Protein AF-A0A944BIM3-F1 (afdb_monomer)

Secondary structure (DSSP, 8-state):
--------EEEE-SSHHHHHHHHHHS-HHIIIIIEEEEE-TTS-HHHHHTSSSEEE-------THHHHHHHHHHHHHHHHHHHH-GGGGTSEEEE-TTSHHHHHHHTTS-EEEPPSSTTHHHHHHH-HHHHHHHHHHHHSHHHHHHHHHH-GGGTS-TT-STTEEEEEESS----GGGTTSEEEE--HHHHHHTS-HHHHHHHHHHTT--HHHHHHHTT-SEEEE---HHHHTSS-HHHHHHHHHHHHHHTTTS-EEEE--TT-----HHHHHHH-PEEPPTTS-HHHHHHTT---SEEEESS-GGGGGGTTTSEEEE--STT-HHHHHHH-----EEE------SSS---

Nearest PDB structures (foldseek):
  4nes-assembly1_A-2  TM=4.665E-01  e=2.922E-04  Methanocaldococcus jannaschii DSM 2661
  7vel-assembly2_B  TM=4.314E-01  e=7.550E-04  Phytolacca americana
  1v4v-assembly1_B  TM=4.616E-01  e=7.456E-03  Thermus thermophilus
  6vlc-assembly1_A  TM=4.916E-01  e=1.457E-02  Neisseria meningitidis Z2491
  5xvm-assembly1_A  TM=4.383E-01  e=1.822E-02  Saccharomyces cerevisiae S288C

pLDDT: mean 85.79, std 13.38, range [27.19, 98.31]

Sequence (351 aa):
MSTRKKYTHVCIPANVYGLMDYLLYIDEETIKNHTHYFIGSEIPKEIAESLPNVTLFNTQKAGGIKLFIKQLKKIFLSIFSHIIYPELRTAKIYAQDHQPLAQILIQKRNYTLLPDSAYYKIILREGGLARKIISEKQHSLKGKIEKFLYGELSINYWGLNNQCTEVLFIHDEKIKEYEGKKITVNTFNKLWQNSTPTKQRFIRQCFAIEDKDISDYSGADIVVLTQPFSNDGAITVAEQIDLYKNILEQYKEENIILKPHPRDKTDYSTLQRQYKCKIVKSHIPTELLALIGVNIKTAVTFFSSSVYIFNQYSKIIWLGTEDFPALKAEFGAMEAKIINPEKENYNNDFE

Mean predicted aligned error: 7.21 Å

Foldseek 3Di:
DPPDQAAQEEEAEPALQLVLLVLLPDAPCNQQRRYAYEYEPRADPQLQVLGNHYDYDYPDDDDDPVVVVVVVVLLVLLVCVCVVPVCLVRHAYEYQLLDSVNLSSNQAAAHEYRAPDQPNVCCVPVVVVVVVVLVVLCPDPNNVVSCVRRNPSSRDGPLLDPSYQEYEHQDDDDDPSQPNHHYHYHHLQVSLVPHDPVSLVSSCSSLVHDPVNLVLLAQAQEEEEADQCVLVVLDPLVVSLVVVLVVLVVQLVGAYEYAYALSRPRDNVVVCVVSVHHYDDNSDQLLSSVNSDRQYAEYEYCDDPSSCSCQQRYKYWHCHCQVPVSSCVVPNGDHTDIRHRPPDDPDDDDD

Radius of gyration: 21.28 Å; Cα contacts (8 Å, |Δi|>4): 591; chains: 1; bounding box: 53×46×59 Å

Structure (mmCIF, N/CA/C/O backbone):
data_AF-A0A944BIM3-F1
#
_entry.id   AF-A0A944BIM3-F1
#
loop_
_atom_site.group_PDB
_atom_site.id
_atom_site.type_symbol
_atom_site.label_atom_id
_atom_site.label_alt_id
_atom_site.label_comp_id
_atom_site.label_asym_id
_atom_site.label_entity_id
_atom_site.label_seq_id
_atom_site.pdbx_PDB_ins_code
_atom_site.Cartn_x
_atom_site.Cartn_y
_atom_site.Cartn_z
_atom_site.occupancy
_atom_site.B_iso_or_equiv
_atom_site.auth_seq_id
_atom_site.auth_comp_id
_atom_site.auth_asym_id
_atom_site.auth_atom_id
_atom_site.pdbx_PDB_model_num
ATOM 1 N N . MET A 1 1 ? -24.233 25.497 19.460 1.00 38.47 1 MET A N 1
ATOM 2 C CA . MET A 1 1 ? -23.632 24.196 19.831 1.00 38.47 1 MET A CA 1
ATOM 3 C C . MET A 1 1 ? -23.051 23.576 18.573 1.00 38.47 1 MET A C 1
ATOM 5 O O . MET A 1 1 ? -23.816 23.222 17.690 1.00 38.47 1 MET A O 1
ATOM 9 N N . SER A 1 2 ? -21.723 23.524 18.445 1.00 38.56 2 SER A N 1
ATOM 10 C CA . SER A 1 2 ? -21.076 22.825 17.328 1.00 38.56 2 SER A CA 1
ATOM 11 C C . SER A 1 2 ? -21.394 21.335 17.457 1.00 38.56 2 SER A C 1
ATOM 13 O O . SER A 1 2 ? -21.012 20.707 18.446 1.00 38.56 2 SER A O 1
ATOM 15 N N . THR A 1 3 ? -22.174 20.787 16.526 1.00 45.41 3 THR A N 1
ATOM 16 C CA . THR A 1 3 ? -22.447 19.351 16.446 1.00 45.41 3 THR A CA 1
ATOM 17 C C . THR A 1 3 ? -21.117 18.643 16.245 1.00 45.41 3 THR A C 1
ATOM 19 O O . THR A 1 3 ? -20.528 18.704 15.167 1.00 45.41 3 THR A O 1
ATOM 22 N N . ARG A 1 4 ? -20.603 18.019 17.308 1.00 58.16 4 ARG A N 1
ATOM 23 C CA . ARG A 1 4 ? -19.355 17.256 17.267 1.00 58.16 4 ARG A CA 1
ATOM 24 C C . ARG A 1 4 ? -19.472 16.237 16.130 1.00 58.16 4 ARG A C 1
ATOM 26 O O . ARG A 1 4 ? -20.422 15.455 16.117 1.00 58.16 4 ARG A O 1
ATOM 33 N N . LYS A 1 5 ? -18.552 16.295 15.161 1.00 65.94 5 LYS A N 1
ATOM 34 C CA . LYS A 1 5 ? -18.539 15.419 13.980 1.00 65.94 5 LYS A CA 1
ATOM 35 C C . LYS A 1 5 ? -18.638 13.965 14.459 1.00 65.94 5 LYS A C 1
ATOM 37 O O . LYS A 1 5 ? -17.789 13.511 15.225 1.00 65.94 5 LYS A O 1
ATOM 42 N N . LYS A 1 6 ? -19.721 13.267 14.102 1.00 87.50 6 LYS A N 1
ATOM 43 C CA . LYS A 1 6 ? -19.961 11.892 14.556 1.00 87.50 6 LYS A CA 1
ATOM 44 C C . LYS A 1 6 ? -19.237 10.940 13.612 1.00 87.50 6 LYS A C 1
ATOM 46 O O . LYS A 1 6 ? -19.718 10.670 12.512 1.00 87.50 6 LYS A O 1
ATOM 51 N N . TYR A 1 7 ? -18.082 10.451 14.049 1.00 96.12 7 TYR A N 1
ATOM 52 C CA . TYR A 1 7 ? -17.362 9.393 13.351 1.00 96.12 7 TYR A CA 1
ATOM 53 C C . TYR A 1 7 ? -18.041 8.050 13.622 1.00 96.12 7 TYR A C 1
ATOM 55 O O . TYR A 1 7 ? -18.169 7.626 14.772 1.00 96.12 7 TYR A O 1
ATOM 63 N N . THR A 1 8 ? -18.505 7.397 12.561 1.00 97.38 8 THR A N 1
ATOM 64 C CA . THR A 1 8 ? -19.034 6.026 12.615 1.00 97.38 8 THR A CA 1
ATOM 65 C C . THR A 1 8 ? -17.944 5.007 12.298 1.00 97.38 8 THR A C 1
ATOM 67 O O . THR A 1 8 ? -18.080 3.841 12.667 1.00 97.38 8 THR A O 1
ATOM 70 N N . HIS A 1 9 ? -16.858 5.453 11.659 1.00 98.31 9 HIS A N 1
ATOM 71 C CA . HIS A 1 9 ? -15.749 4.626 11.212 1.00 98.31 9 HIS A CA 1
ATOM 72 C C . HIS A 1 9 ? -14.399 5.184 11.672 1.00 98.31 9 HIS A C 1
ATOM 74 O O . HIS A 1 9 ? -14.183 6.396 11.755 1.00 98.31 9 HIS A O 1
ATOM 80 N N . VAL A 1 10 ? -13.471 4.271 11.940 1.00 98.12 10 VAL A N 1
ATOM 81 C CA . VAL A 1 10 ? -12.059 4.553 12.194 1.00 98.12 10 VAL A CA 1
ATOM 82 C C . VAL A 1 10 ? -11.232 3.717 11.228 1.00 98.12 10 VAL A C 1
ATOM 84 O O . VAL A 1 10 ? -11.437 2.508 11.140 1.00 98.12 10 VAL A O 1
ATOM 87 N N . CYS A 1 11 ? -10.289 4.349 10.535 1.00 98.06 11 CYS A N 1
ATOM 88 C CA . CYS A 1 11 ? -9.377 3.685 9.609 1.00 98.06 11 CYS A CA 1
ATOM 89 C C . CYS A 1 11 ? -7.932 3.832 10.105 1.00 98.06 11 CYS A C 1
ATOM 91 O O . CYS A 1 11 ? -7.468 4.948 10.345 1.00 98.06 11 CYS A O 1
ATOM 93 N N . ILE A 1 12 ? -7.232 2.707 10.274 1.00 96.88 12 ILE A N 1
ATOM 94 C CA . ILE A 1 12 ? -5.842 2.634 10.750 1.00 96.88 12 ILE A CA 1
ATOM 95 C C . ILE A 1 12 ? -5.008 1.801 9.758 1.00 96.88 12 ILE A C 1
ATOM 97 O O . ILE A 1 12 ? -4.663 0.647 10.040 1.00 96.88 12 ILE A O 1
ATOM 101 N N . PRO A 1 13 ? -4.725 2.338 8.561 1.00 95.12 13 PRO A N 1
ATOM 102 C CA . PRO A 1 13 ? -3.913 1.655 7.568 1.00 95.12 13 PRO A CA 1
ATOM 103 C C . PRO A 1 13 ? -2.423 1.728 7.941 1.00 95.12 13 PRO A C 1
ATOM 105 O O . PRO A 1 13 ? -1.922 2.724 8.466 1.00 95.12 13 PRO A O 1
ATOM 108 N N . ALA A 1 14 ? -1.713 0.646 7.658 1.00 90.88 14 ALA A N 1
ATOM 109 C CA . ALA A 1 14 ? -0.267 0.498 7.734 1.00 90.88 14 ALA A CA 1
ATOM 110 C C . ALA A 1 14 ? 0.436 0.907 6.438 1.00 90.88 14 ALA A C 1
ATOM 112 O O . ALA A 1 14 ? 1.593 1.301 6.489 1.00 90.88 14 ALA A O 1
ATOM 113 N N . ASN A 1 15 ? -0.223 0.796 5.287 1.00 89.62 15 ASN A N 1
ATOM 114 C CA . ASN A 1 15 ? 0.359 1.110 3.987 1.00 89.62 15 ASN A CA 1
ATOM 115 C C . ASN A 1 15 ? -0.699 1.664 3.014 1.00 89.62 15 ASN A C 1
ATOM 117 O O . ASN A 1 15 ? -1.897 1.701 3.307 1.00 89.62 15 ASN A O 1
ATOM 121 N N . VAL A 1 16 ? -0.243 2.121 1.844 1.00 91.25 16 VAL A N 1
ATOM 122 C CA . VAL A 1 16 ? -1.111 2.694 0.799 1.00 91.25 16 VAL A CA 1
ATOM 123 C C . VAL A 1 16 ? -2.113 1.683 0.232 1.00 91.25 16 VAL A C 1
ATOM 125 O O . VAL A 1 16 ? -3.209 2.080 -0.154 1.00 91.25 16 VAL A O 1
ATOM 128 N N . TYR A 1 17 ? -1.777 0.389 0.248 1.00 89.56 17 TYR A N 1
ATOM 129 C CA . TYR A 1 17 ? -2.670 -0.694 -0.166 1.00 89.56 17 TYR A CA 1
ATOM 130 C C . TYR A 1 17 ? -3.873 -0.808 0.785 1.00 89.56 17 TYR A C 1
ATOM 132 O O . TYR A 1 17 ? -5.013 -0.694 0.353 1.00 89.56 17 TYR A O 1
ATOM 140 N N . GLY A 1 18 ? -3.643 -0.905 2.098 1.00 92.00 18 GLY A N 1
ATOM 141 C CA . GLY A 1 18 ? -4.724 -1.001 3.083 1.00 92.00 18 GLY A CA 1
ATOM 142 C C . GLY A 1 18 ? -5.613 0.242 3.114 1.00 92.00 18 GLY A C 1
ATOM 143 O O . GLY A 1 18 ? -6.822 0.136 3.319 1.00 92.00 18 GLY A O 1
ATOM 144 N N . LEU A 1 19 ? -5.034 1.425 2.869 1.00 95.25 19 LEU A N 1
ATOM 145 C CA . LEU A 1 19 ? -5.816 2.649 2.688 1.00 95.25 19 LEU A CA 1
ATOM 146 C C . LEU A 1 19 ? -6.707 2.557 1.440 1.00 95.25 19 LEU A C 1
ATOM 148 O O . LEU A 1 19 ? -7.892 2.868 1.526 1.00 95.25 19 LEU A O 1
ATOM 152 N N . MET A 1 20 ? -6.161 2.120 0.303 1.00 94.31 20 MET A N 1
ATOM 153 C CA . MET A 1 20 ? -6.923 1.948 -0.936 1.00 94.31 20 MET A CA 1
ATOM 154 C C . MET A 1 20 ? -8.073 0.951 -0.742 1.00 94.31 20 MET A C 1
ATOM 156 O O . MET A 1 20 ? -9.206 1.273 -1.096 1.00 94.31 20 MET A O 1
ATOM 160 N N . ASP A 1 21 ? -7.812 -0.202 -0.122 1.00 92.75 21 ASP A N 1
ATOM 161 C CA . ASP A 1 21 ? -8.824 -1.222 0.175 1.00 92.75 21 ASP A CA 1
ATOM 162 C C . ASP A 1 21 ? -9.984 -0.629 0.973 1.00 92.75 21 ASP A C 1
ATOM 164 O O . ASP A 1 21 ? -11.148 -0.764 0.591 1.00 92.75 21 ASP A O 1
ATOM 168 N N . TYR A 1 22 ? -9.680 0.094 2.053 1.00 96.19 22 TYR A N 1
ATOM 169 C CA . TYR A 1 22 ? -10.701 0.761 2.854 1.00 96.19 22 TYR A CA 1
ATOM 170 C C . TYR A 1 22 ? -11.544 1.736 2.020 1.00 96.19 22 TYR A C 1
ATOM 172 O O . TYR A 1 22 ? -12.775 1.712 2.086 1.00 96.19 22 TYR A O 1
ATOM 180 N N . LEU A 1 23 ? -10.891 2.577 1.215 1.00 96.50 23 LEU A N 1
ATOM 181 C CA . LEU A 1 23 ? -11.577 3.565 0.386 1.00 96.50 23 LEU A CA 1
ATOM 182 C C . LEU A 1 23 ? -12.462 2.915 -0.687 1.00 96.50 23 LEU A C 1
ATOM 184 O O . LEU A 1 23 ? -13.507 3.463 -1.031 1.00 96.50 23 LEU A O 1
ATOM 188 N N . LEU A 1 24 ? -12.079 1.746 -1.201 1.00 95.31 24 LEU A N 1
ATOM 189 C CA . LEU A 1 24 ? -12.879 0.974 -2.149 1.00 95.31 24 LEU A CA 1
ATOM 190 C C . LEU A 1 24 ? -14.089 0.319 -1.477 1.00 95.31 24 LEU A C 1
ATOM 192 O O . LEU A 1 24 ? -15.197 0.405 -2.009 1.00 95.31 24 LEU A O 1
ATOM 196 N N . TYR A 1 25 ? -13.907 -0.284 -0.303 1.00 95.25 25 TYR A N 1
ATOM 197 C CA . TYR A 1 25 ? -14.961 -1.016 0.402 1.00 95.25 25 TYR A CA 1
ATOM 198 C C . TYR A 1 25 ? -16.061 -0.135 0.988 1.00 95.25 25 TYR A C 1
ATOM 200 O O . TYR A 1 25 ? -17.218 -0.551 1.040 1.00 95.25 25 TYR A O 1
ATOM 208 N N . ILE A 1 26 ? -15.709 1.057 1.459 1.00 96.56 26 ILE A N 1
ATOM 209 C CA . ILE A 1 26 ? -16.620 1.913 2.219 1.00 96.56 26 ILE A CA 1
ATOM 210 C C . ILE A 1 26 ? -17.287 2.942 1.305 1.00 96.56 26 ILE A C 1
ATOM 212 O O . ILE A 1 26 ? -16.705 3.397 0.320 1.00 96.56 26 ILE A O 1
ATOM 216 N N . ASP A 1 27 ? -18.543 3.281 1.585 1.00 96.62 27 ASP A N 1
ATOM 217 C CA . ASP A 1 27 ? -19.308 4.233 0.784 1.00 96.62 27 ASP A CA 1
ATOM 218 C C . ASP A 1 27 ? -18.703 5.650 0.818 1.00 96.62 27 ASP A C 1
ATOM 220 O O . ASP A 1 27 ? -17.966 6.029 1.733 1.00 96.62 27 ASP A O 1
ATOM 224 N N . GLU A 1 28 ? -19.011 6.436 -0.217 1.00 96.88 28 GLU A N 1
ATOM 225 C CA . GLU A 1 28 ? -18.430 7.764 -0.429 1.00 96.88 28 GLU A CA 1
ATOM 226 C C . GLU A 1 28 ? -18.730 8.744 0.717 1.00 96.88 28 GLU A C 1
ATOM 228 O O . GLU A 1 28 ? -17.860 9.525 1.114 1.00 96.88 28 GLU A O 1
ATOM 233 N N . GLU A 1 29 ? -19.947 8.708 1.261 1.00 96.44 29 GLU A N 1
ATOM 234 C CA . GLU A 1 29 ? -20.365 9.593 2.346 1.00 96.44 29 GLU A CA 1
ATOM 235 C C . GLU A 1 29 ? -19.555 9.299 3.612 1.00 96.44 29 GLU A C 1
ATOM 237 O O . GLU A 1 29 ? -18.998 10.210 4.238 1.00 96.44 29 GLU A O 1
ATOM 242 N N . THR A 1 30 ? -19.402 8.020 3.949 1.00 97.56 30 THR A N 1
ATOM 243 C CA . THR A 1 30 ? -18.656 7.579 5.123 1.00 97.56 30 THR A CA 1
ATOM 244 C C . THR A 1 30 ? -17.169 7.913 5.024 1.00 97.56 30 THR A C 1
ATOM 246 O O . THR A 1 30 ? -16.609 8.460 5.984 1.00 97.56 30 THR A O 1
ATOM 249 N N . ILE A 1 31 ? -16.506 7.638 3.894 1.00 97.62 31 ILE A N 1
ATOM 250 C CA . ILE A 1 31 ? -15.065 7.926 3.745 1.00 97.62 31 ILE A CA 1
ATOM 251 C C . ILE A 1 31 ? -14.765 9.431 3.779 1.00 97.62 31 ILE A C 1
ATOM 253 O O . ILE A 1 31 ? -13.709 9.829 4.276 1.00 97.62 31 ILE A O 1
ATOM 257 N N . LYS A 1 32 ? -15.695 10.280 3.323 1.00 96.38 32 LYS A N 1
ATOM 258 C CA . LYS A 1 32 ? -15.519 11.740 3.328 1.00 96.38 32 LYS A CA 1
ATOM 259 C C . LYS A 1 32 ? -15.870 12.382 4.671 1.00 96.38 32 LYS A C 1
ATOM 261 O O . LYS A 1 32 ? -15.154 13.266 5.146 1.00 96.38 32 LYS A O 1
ATOM 266 N N . ASN A 1 33 ? -16.951 11.936 5.309 1.00 96.06 33 ASN A N 1
ATOM 267 C CA . ASN A 1 33 ? -17.570 12.690 6.404 1.00 96.06 33 ASN A CA 1
ATOM 268 C C . ASN A 1 33 ? -17.572 11.969 7.755 1.00 96.06 33 ASN A C 1
ATOM 270 O O . ASN A 1 33 ? -17.535 12.642 8.788 1.00 96.06 33 ASN A O 1
ATOM 274 N N . HIS A 1 34 ? -17.572 10.633 7.765 1.00 97.38 34 HIS A N 1
ATOM 275 C CA . HIS A 1 34 ? -17.793 9.834 8.980 1.00 97.38 34 HIS A CA 1
ATOM 276 C C . HIS A 1 34 ? -16.634 8.911 9.360 1.00 97.38 34 HIS A C 1
ATOM 278 O O . HIS A 1 34 ? -16.756 8.138 10.313 1.00 97.38 34 HIS A O 1
ATOM 284 N N . THR A 1 35 ? -15.501 9.031 8.670 1.00 98.31 35 THR A N 1
ATOM 285 C CA . THR A 1 35 ? -14.266 8.311 8.986 1.00 98.31 35 THR A CA 1
ATOM 286 C C . THR A 1 35 ? -13.258 9.233 9.654 1.00 98.31 35 THR A C 1
ATOM 288 O O . THR A 1 35 ? -12.992 10.315 9.131 1.00 98.31 35 THR A O 1
ATOM 291 N N . HIS A 1 36 ? -12.664 8.780 10.760 1.00 97.81 36 HIS A N 1
ATOM 292 C CA . HIS A 1 36 ? -11.419 9.335 11.293 1.00 97.81 36 HIS A CA 1
ATOM 293 C C . HIS A 1 36 ? -10.239 8.439 10.885 1.00 97.81 36 HIS A C 1
ATOM 295 O O . HIS A 1 36 ? -10.213 7.245 11.195 1.00 97.81 36 HIS A O 1
ATOM 301 N N . TYR A 1 37 ? -9.269 9.017 10.182 1.00 97.75 37 TYR A N 1
ATOM 302 C CA . TYR A 1 37 ? -8.063 8.348 9.705 1.00 97.75 37 TYR A CA 1
ATOM 303 C C . TYR A 1 37 ? -6.903 8.545 10.684 1.00 97.75 37 TYR A C 1
ATOM 305 O O . TYR A 1 37 ? -6.508 9.675 10.965 1.00 97.75 37 TYR A O 1
ATOM 313 N N . PHE A 1 38 ? -6.323 7.452 11.174 1.00 96.25 38 PHE A N 1
ATOM 314 C CA . PHE A 1 38 ? -5.126 7.466 12.016 1.00 96.25 38 PHE A CA 1
ATOM 315 C C . PHE A 1 38 ? -3.948 6.961 11.188 1.00 96.25 38 PHE A C 1
ATOM 317 O O . PHE A 1 38 ? -3.832 5.762 10.938 1.00 96.25 38 PHE A O 1
ATOM 324 N N . ILE A 1 39 ? -3.085 7.876 10.747 1.00 94.56 39 ILE A N 1
ATOM 325 C CA . ILE A 1 39 ? -2.053 7.585 9.748 1.00 94.56 39 ILE A CA 1
ATOM 326 C C . ILE A 1 39 ? -0.660 7.616 10.383 1.00 94.56 39 ILE A C 1
ATOM 328 O O . ILE A 1 39 ? -0.283 8.595 11.028 1.00 94.56 39 ILE A O 1
ATOM 332 N N . GLY A 1 40 ? 0.096 6.526 10.221 1.00 90.19 40 GLY A N 1
ATOM 333 C CA . GLY A 1 40 ? 1.493 6.409 10.654 1.00 90.19 40 GLY A CA 1
ATOM 334 C C . GLY A 1 40 ? 2.501 6.919 9.616 1.00 90.19 40 GLY A C 1
ATOM 335 O O . GLY A 1 40 ? 2.125 7.412 8.559 1.00 90.19 40 GLY A O 1
ATOM 336 N N . SER A 1 41 ? 3.801 6.759 9.894 1.00 85.00 41 SER A N 1
ATOM 337 C CA . SER A 1 41 ? 4.884 7.237 9.008 1.00 85.00 41 SER A CA 1
ATOM 338 C C . SER A 1 41 ? 5.034 6.489 7.682 1.00 85.00 41 SER A C 1
ATOM 340 O O . SER A 1 41 ? 5.773 6.953 6.820 1.00 85.00 41 SER A O 1
ATOM 342 N N . GLU A 1 42 ? 4.398 5.329 7.543 1.00 84.44 42 GLU A N 1
ATOM 343 C CA . GLU A 1 42 ? 4.528 4.460 6.367 1.00 84.44 42 GLU A CA 1
ATOM 344 C C . GLU A 1 42 ? 3.697 4.945 5.170 1.00 84.44 42 GLU A C 1
ATOM 346 O O . GLU A 1 42 ? 3.976 4.582 4.029 1.00 84.44 42 GLU A O 1
ATOM 351 N N . ILE A 1 43 ? 2.687 5.784 5.413 1.00 89.25 43 ILE A N 1
ATOM 352 C CA . ILE A 1 43 ? 1.920 6.435 4.351 1.00 89.25 43 ILE A CA 1
ATOM 353 C C . ILE A 1 43 ? 2.520 7.826 4.122 1.00 89.25 43 ILE A C 1
ATOM 355 O O . ILE A 1 43 ? 2.679 8.583 5.086 1.00 89.25 43 ILE A O 1
ATOM 359 N N . PRO A 1 44 ? 2.850 8.186 2.867 1.00 88.88 44 PRO A N 1
ATOM 360 C CA . PRO A 1 44 ? 3.375 9.502 2.537 1.00 88.88 44 PRO A CA 1
ATOM 361 C C . PRO A 1 44 ? 2.502 10.629 3.080 1.00 88.88 44 PRO A C 1
ATOM 363 O O . PRO A 1 44 ? 1.274 10.583 3.005 1.00 88.88 44 PRO A O 1
ATOM 366 N N . LYS A 1 45 ? 3.157 11.670 3.598 1.00 88.25 45 LYS A N 1
ATOM 367 C CA . LYS A 1 45 ? 2.485 12.820 4.209 1.00 88.25 45 LYS A CA 1
ATOM 368 C C . LYS A 1 45 ? 1.488 13.482 3.247 1.00 88.25 45 LYS A C 1
ATOM 370 O O . LYS A 1 45 ? 0.388 13.808 3.667 1.00 88.25 45 LYS A O 1
ATOM 375 N N . GLU A 1 46 ? 1.848 13.591 1.970 1.00 88.81 46 GLU A N 1
ATOM 376 C CA . GLU A 1 46 ? 0.999 14.141 0.903 1.00 88.81 46 GLU A CA 1
ATOM 377 C C . GLU A 1 46 ? -0.324 13.370 0.749 1.00 88.81 46 GLU A C 1
ATOM 379 O O . GLU A 1 46 ? -1.389 13.977 0.667 1.00 88.81 46 GLU A O 1
ATOM 384 N N . ILE A 1 47 ? -0.276 12.032 0.804 1.00 92.38 47 ILE A N 1
ATOM 385 C CA . ILE A 1 47 ? -1.477 11.183 0.800 1.00 92.38 47 ILE A CA 1
ATOM 386 C C . ILE A 1 47 ? -2.273 11.406 2.083 1.00 92.38 47 ILE A C 1
ATOM 388 O O . ILE A 1 47 ? -3.487 11.574 2.047 1.00 92.38 47 ILE A O 1
ATOM 392 N N . ALA A 1 48 ? -1.604 11.426 3.234 1.00 93.00 48 ALA A N 1
ATOM 393 C CA . ALA A 1 48 ? -2.278 11.554 4.517 1.00 93.00 48 ALA A CA 1
ATOM 394 C C . ALA A 1 48 ? -3.019 12.898 4.661 1.00 93.00 48 ALA A C 1
ATOM 396 O O . ALA A 1 48 ? -4.143 12.924 5.154 1.00 93.00 48 ALA A O 1
ATOM 397 N N . GLU A 1 49 ? -2.417 13.998 4.205 1.00 91.62 49 GLU A N 1
ATOM 398 C CA . GLU A 1 49 ? -2.992 15.350 4.257 1.00 91.62 49 GLU A CA 1
ATOM 399 C C . GLU A 1 49 ? -4.140 15.565 3.261 1.00 91.62 49 GLU A C 1
ATOM 401 O O . GLU A 1 49 ? -4.951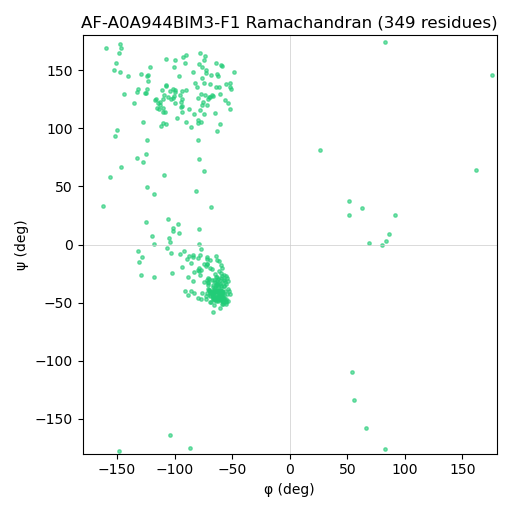 16.467 3.456 1.00 91.62 49 GLU A O 1
ATOM 406 N N . SER A 1 50 ? -4.263 14.715 2.236 1.00 92.50 50 SER A N 1
ATOM 407 C CA . SER A 1 50 ? -5.416 14.723 1.326 1.00 92.50 50 SER A CA 1
ATOM 408 C C . SER A 1 50 ? -6.709 14.189 1.971 1.00 92.50 50 SER A C 1
ATOM 410 O O . SER A 1 50 ? -7.806 14.403 1.449 1.00 92.50 50 SER A O 1
ATOM 412 N N . LEU A 1 51 ? -6.598 13.478 3.102 1.00 95.62 51 LEU A N 1
ATOM 413 C CA . LEU A 1 51 ? -7.731 12.874 3.797 1.00 95.62 51 LEU A CA 1
ATOM 414 C C . LEU A 1 51 ? -8.446 13.913 4.684 1.00 95.62 51 LEU A C 1
ATOM 416 O O . LEU A 1 51 ? -7.799 14.679 5.397 1.00 95.62 51 LEU A O 1
ATOM 420 N N . PRO A 1 52 ? -9.789 13.916 4.731 1.00 93.62 52 PRO A N 1
ATOM 421 C CA . PRO A 1 52 ? -10.556 15.009 5.337 1.00 93.62 52 PRO A CA 1
ATOM 422 C C . PRO A 1 52 ? -10.477 15.087 6.869 1.00 93.62 52 PRO A C 1
ATOM 424 O O . PRO A 1 52 ? -10.582 16.174 7.431 1.00 93.62 52 PRO A O 1
ATOM 427 N N . ASN A 1 53 ? -10.339 13.952 7.565 1.00 94.62 53 ASN A N 1
ATOM 428 C CA . ASN A 1 53 ? -10.316 13.890 9.034 1.00 94.62 53 ASN A CA 1
ATOM 429 C C . ASN A 1 53 ? -9.138 13.028 9.493 1.00 94.62 53 ASN A C 1
ATOM 431 O O . ASN A 1 53 ? -9.318 11.868 9.867 1.00 94.62 53 ASN A O 1
ATOM 435 N N . VAL A 1 54 ? -7.926 13.568 9.396 1.00 95.75 54 VAL A N 1
ATOM 436 C CA . VAL A 1 54 ? -6.690 12.822 9.648 1.00 95.75 54 VAL A CA 1
ATOM 437 C C . VAL A 1 54 ? -6.027 13.221 10.966 1.00 95.75 54 VAL A C 1
ATOM 439 O O . VAL A 1 54 ? -5.876 14.400 11.277 1.00 95.75 54 VAL A O 1
ATOM 442 N N . THR A 1 55 ? -5.567 12.224 11.720 1.00 94.69 55 THR A N 1
ATOM 443 C CA . THR A 1 55 ? -4.580 12.387 12.789 1.00 94.69 55 THR A CA 1
ATOM 444 C C . THR A 1 55 ? -3.286 11.689 12.376 1.00 94.69 55 THR A C 1
ATOM 446 O O . THR A 1 55 ? -3.259 10.474 12.166 1.00 94.69 55 THR A O 1
ATOM 449 N N . LEU A 1 56 ? -2.199 12.459 12.292 1.00 92.31 56 LEU A N 1
ATOM 450 C CA . LEU A 1 56 ? -0.873 11.963 11.921 1.00 92.31 56 LEU A CA 1
ATOM 451 C C . LEU A 1 56 ? -0.076 11.512 13.152 1.00 92.31 56 LEU A C 1
ATOM 453 O O . LEU A 1 56 ? 0.059 12.251 14.129 1.00 92.31 56 LEU A O 1
ATOM 457 N N . PHE A 1 57 ? 0.532 10.330 13.071 1.00 86.88 57 PHE A N 1
ATOM 458 C CA . PHE A 1 57 ? 1.440 9.793 14.080 1.00 86.88 57 PHE A CA 1
ATOM 459 C C . PHE A 1 57 ? 2.841 9.659 13.501 1.00 86.88 57 PHE A C 1
ATOM 461 O O . PHE A 1 57 ? 3.098 8.866 12.598 1.00 86.88 57 PHE A O 1
ATOM 468 N N . ASN A 1 58 ? 3.790 10.393 14.079 1.00 75.38 58 ASN A N 1
ATOM 469 C CA . ASN A 1 58 ? 5.190 10.208 13.733 1.00 75.38 58 ASN A CA 1
ATOM 470 C C . ASN A 1 58 ? 5.741 8.951 14.427 1.00 75.38 58 ASN A C 1
ATOM 472 O O . ASN A 1 58 ? 5.996 8.948 15.635 1.00 75.38 58 ASN A O 1
ATOM 476 N N . THR A 1 59 ? 5.927 7.882 13.654 1.00 62.31 59 THR A N 1
ATOM 477 C CA . THR A 1 59 ? 6.454 6.594 14.124 1.00 62.31 59 THR A CA 1
ATOM 478 C C . THR A 1 59 ? 7.930 6.359 13.800 1.00 62.31 59 THR A C 1
ATOM 480 O O . THR A 1 59 ? 8.405 5.240 14.013 1.00 62.31 59 THR A O 1
ATOM 483 N N . GLN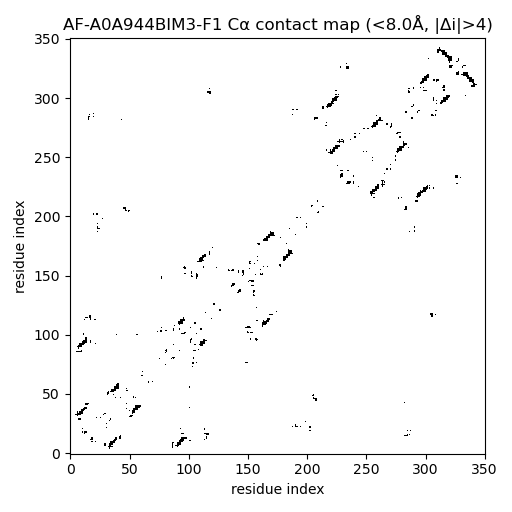 A 1 60 ? 8.688 7.391 13.395 1.00 62.47 60 GLN A N 1
ATOM 484 C CA . GLN A 1 60 ? 10.110 7.270 13.038 1.00 62.47 60 GLN A CA 1
ATOM 485 C C . GLN A 1 60 ? 10.946 6.501 14.084 1.00 62.47 60 GLN A C 1
ATOM 487 O O . GLN A 1 60 ? 10.664 6.500 15.295 1.00 62.47 60 GLN A O 1
ATOM 492 N N . LYS A 1 61 ? 11.983 5.798 13.604 1.00 58.62 61 LYS A N 1
ATOM 493 C CA . LYS A 1 61 ? 12.956 5.104 14.460 1.00 58.62 61 LYS A CA 1
ATOM 494 C C . LYS A 1 61 ? 13.648 6.137 15.356 1.00 58.62 61 LYS A C 1
ATOM 496 O O . LYS A 1 61 ? 14.118 7.168 14.889 1.00 58.62 61 LYS A O 1
ATOM 501 N N . ALA A 1 62 ? 13.672 5.864 16.657 1.00 60.62 62 ALA A N 1
ATOM 502 C CA . ALA A 1 62 ? 14.221 6.754 17.671 1.00 60.62 62 ALA A CA 1
ATOM 503 C C . ALA A 1 62 ? 15.302 6.010 18.461 1.00 60.62 62 ALA A C 1
ATOM 505 O O . ALA A 1 62 ? 15.074 4.873 18.868 1.00 60.62 62 ALA A O 1
ATOM 506 N N . GLY A 1 63 ? 16.456 6.645 18.673 1.00 63.94 63 GLY A N 1
ATOM 507 C CA . GLY A 1 63 ? 17.549 6.131 19.504 1.00 63.94 63 GLY A CA 1
ATOM 508 C C . GLY A 1 63 ? 17.677 6.887 20.830 1.00 63.94 63 GLY A C 1
ATOM 509 O O . GLY A 1 63 ? 17.189 8.014 20.964 1.00 63.94 63 GLY A O 1
ATOM 510 N N . GLY A 1 64 ? 18.332 6.267 21.815 1.00 74.25 64 GLY A N 1
ATOM 511 C CA . GLY A 1 64 ? 18.646 6.887 23.107 1.00 74.25 64 GLY A CA 1
ATOM 512 C C . GLY A 1 64 ? 17.412 7.423 23.844 1.00 74.25 64 GLY A C 1
ATOM 513 O O . GLY A 1 64 ? 16.372 6.769 23.907 1.00 74.25 64 GLY A O 1
ATOM 514 N N . ILE A 1 65 ? 17.498 8.648 24.370 1.00 74.94 65 ILE A N 1
ATOM 515 C CA . ILE A 1 65 ? 16.419 9.275 25.156 1.00 74.94 65 ILE A CA 1
ATOM 516 C C . ILE A 1 65 ? 15.104 9.425 24.371 1.00 74.94 65 ILE A C 1
ATOM 518 O O . ILE A 1 65 ? 14.015 9.338 24.939 1.00 74.94 65 ILE A O 1
ATOM 522 N N . LYS A 1 66 ? 15.181 9.568 23.039 1.00 74.44 66 LYS A N 1
ATOM 523 C CA . LYS A 1 66 ? 13.998 9.654 22.171 1.00 74.44 66 LYS A CA 1
ATOM 524 C C . LYS A 1 66 ? 13.230 8.330 22.127 1.00 74.44 66 LYS A C 1
ATOM 526 O O . LYS A 1 66 ? 12.008 8.353 21.994 1.00 74.44 66 LYS A O 1
ATOM 531 N N . LEU A 1 67 ? 13.913 7.190 22.277 1.00 73.12 67 LEU A N 1
ATOM 532 C CA . LEU A 1 67 ? 13.265 5.881 22.392 1.00 73.12 67 LEU A CA 1
ATOM 533 C C . LEU A 1 67 ? 12.460 5.789 23.692 1.00 73.12 67 LEU A C 1
ATOM 535 O O . LEU A 1 67 ? 11.305 5.378 23.665 1.00 73.12 67 LEU A O 1
ATOM 539 N N . PHE A 1 68 ? 13.032 6.233 24.812 1.00 75.06 68 PHE A N 1
ATOM 540 C CA . PHE A 1 68 ? 12.332 6.264 26.097 1.00 75.06 68 PHE A CA 1
ATOM 541 C C . PHE A 1 68 ? 11.078 7.152 26.042 1.00 75.06 68 PHE A C 1
ATOM 543 O O . PHE A 1 68 ? 9.987 6.710 26.399 1.00 75.06 68 PHE A O 1
ATOM 550 N N . ILE A 1 69 ? 11.195 8.360 25.476 1.00 78.31 69 ILE A N 1
ATOM 551 C CA . ILE A 1 69 ? 10.052 9.262 25.252 1.00 78.31 69 ILE A CA 1
ATOM 552 C C . ILE A 1 69 ? 8.993 8.602 24.355 1.00 78.31 69 ILE A C 1
ATOM 554 O O . ILE A 1 69 ? 7.797 8.717 24.624 1.00 78.31 69 ILE A O 1
ATOM 558 N N . LYS A 1 70 ? 9.405 7.881 23.304 1.00 76.62 70 LYS A N 1
ATOM 559 C CA . LYS A 1 70 ? 8.491 7.131 22.427 1.00 76.62 70 LYS A CA 1
ATOM 560 C C . LYS A 1 70 ? 7.723 6.053 23.200 1.00 76.62 70 LYS A C 1
ATOM 562 O O . LYS A 1 70 ? 6.516 5.924 23.008 1.00 76.62 70 LYS A O 1
ATOM 567 N N . GLN A 1 71 ? 8.384 5.332 24.106 1.00 77.81 71 GLN A N 1
ATOM 568 C CA . GLN A 1 71 ? 7.738 4.322 24.951 1.00 77.81 71 GLN A CA 1
ATOM 569 C C . GLN A 1 71 ? 6.753 4.946 25.947 1.00 77.81 71 GLN A C 1
ATOM 571 O O . GLN A 1 71 ? 5.637 4.448 26.086 1.00 77.81 71 GLN A O 1
ATOM 576 N N . LEU A 1 72 ? 7.107 6.074 26.572 1.00 81.88 72 LEU A N 1
ATOM 577 C CA . LEU A 1 72 ? 6.180 6.816 27.433 1.00 81.88 72 LEU A CA 1
ATOM 578 C C . LEU A 1 72 ? 4.956 7.309 26.657 1.00 81.88 72 LEU A C 1
ATOM 580 O O . LEU A 1 72 ? 3.832 7.132 27.117 1.00 81.88 72 LEU A O 1
ATOM 584 N N . LYS A 1 73 ? 5.149 7.855 25.449 1.00 80.81 73 LYS A N 1
ATOM 585 C CA . LYS A 1 73 ? 4.041 8.252 24.566 1.00 80.81 73 LYS A CA 1
ATOM 586 C C . LYS A 1 73 ? 3.155 7.066 24.193 1.00 80.81 73 LYS A C 1
ATOM 588 O O . LYS A 1 73 ? 1.939 7.213 24.183 1.00 80.81 73 LYS A O 1
ATOM 593 N N . LYS A 1 74 ? 3.738 5.893 23.923 1.00 80.62 74 LYS A N 1
ATOM 594 C CA . LYS A 1 74 ? 2.984 4.661 23.652 1.00 80.62 74 LYS A CA 1
ATOM 595 C C . LYS A 1 74 ? 2.091 4.281 24.835 1.00 80.62 74 LYS A C 1
ATOM 597 O O . LYS A 1 74 ? 0.907 4.016 24.632 1.00 80.62 74 LYS A O 1
ATOM 602 N N . ILE A 1 75 ? 2.635 4.286 26.052 1.00 82.50 75 ILE A N 1
ATOM 603 C CA . ILE A 1 75 ? 1.877 3.981 27.275 1.00 82.50 75 ILE A CA 1
ATOM 604 C C . ILE A 1 75 ? 0.786 5.032 27.496 1.00 82.50 75 ILE A C 1
ATOM 606 O O . ILE A 1 75 ? -0.376 4.673 27.665 1.00 82.50 75 ILE A O 1
ATOM 610 N N . PHE A 1 76 ? 1.134 6.318 27.408 1.00 87.00 76 PHE A N 1
ATOM 611 C CA . PHE A 1 76 ? 0.189 7.427 27.537 1.00 87.00 76 PHE A CA 1
ATOM 612 C C . PHE A 1 76 ? -0.969 7.296 26.543 1.00 87.00 76 PHE A C 1
ATOM 614 O O . PHE A 1 76 ? -2.126 7.312 26.947 1.00 87.00 76 PHE A O 1
ATOM 621 N N . LEU A 1 77 ? -0.689 7.090 25.255 1.00 86.38 77 LEU A N 1
ATOM 622 C CA . LEU A 1 77 ? -1.731 6.899 24.246 1.00 86.38 77 LEU A CA 1
ATOM 623 C C . LEU A 1 77 ? -2.540 5.626 24.492 1.00 86.38 77 LEU A C 1
ATOM 625 O O . LEU A 1 77 ? -3.747 5.622 24.285 1.00 86.38 77 LEU A O 1
ATOM 629 N N . SER A 1 78 ? -1.930 4.556 24.987 1.00 82.69 78 SER A N 1
ATOM 630 C CA . SER A 1 78 ? -2.681 3.337 25.303 1.00 82.69 78 SER A CA 1
ATOM 631 C C . SER A 1 78 ? -3.647 3.561 26.470 1.00 82.69 78 SER A C 1
ATOM 633 O O . SER A 1 78 ? -4.773 3.084 26.440 1.00 82.69 78 SER A O 1
ATOM 635 N N . ILE A 1 79 ? -3.281 4.379 27.454 1.00 85.50 79 ILE A N 1
ATOM 636 C CA . ILE A 1 79 ? -4.180 4.715 28.564 1.00 85.50 79 ILE A CA 1
ATOM 637 C C . ILE A 1 79 ? -5.235 5.739 28.122 1.00 85.50 79 ILE A C 1
ATOM 639 O O . ILE A 1 79 ? -6.421 5.547 28.365 1.00 85.50 79 ILE A O 1
ATOM 643 N N . PHE A 1 80 ? -4.838 6.810 27.436 1.00 88.50 80 PHE A N 1
ATOM 644 C CA . PHE A 1 80 ? -5.684 7.990 27.226 1.00 88.50 80 PHE A CA 1
ATOM 645 C C . PHE A 1 80 ? -6.309 8.103 25.831 1.00 88.50 80 PHE A C 1
ATOM 647 O O . PHE A 1 80 ? -7.175 8.955 25.643 1.00 88.50 80 PHE A O 1
ATOM 654 N N . SER A 1 81 ? -5.955 7.257 24.856 1.00 88.44 81 SER A N 1
ATOM 655 C CA . SER A 1 81 ? -6.482 7.352 23.476 1.00 88.44 81 SER A CA 1
ATOM 656 C C . SER A 1 81 ? -8.000 7.366 23.421 1.00 88.44 81 SER A C 1
ATOM 658 O O . SER A 1 81 ? -8.562 8.126 22.660 1.00 88.44 81 SER A O 1
ATOM 660 N N . HIS A 1 82 ? -8.685 6.601 24.263 1.00 85.88 82 HIS A N 1
ATOM 661 C CA . HIS A 1 82 ? -10.145 6.564 24.292 1.00 85.88 82 HIS A CA 1
ATOM 662 C C . HIS A 1 82 ? -10.792 7.830 24.877 1.00 85.88 82 HIS A C 1
ATOM 664 O O . HIS A 1 82 ? -11.999 8.021 24.744 1.00 85.88 82 HIS A O 1
ATOM 670 N N . ILE A 1 83 ? -10.036 8.656 25.601 1.00 88.25 83 ILE A N 1
ATOM 671 C CA . ILE A 1 83 ? -10.473 9.971 26.089 1.00 88.25 83 ILE A CA 1
ATOM 672 C C . ILE A 1 83 ? -10.163 11.029 25.027 1.00 88.25 83 ILE A C 1
ATOM 674 O O . ILE A 1 83 ? -11.014 11.864 24.734 1.00 88.25 83 ILE A O 1
ATOM 678 N N . ILE A 1 84 ? -8.969 10.953 24.432 1.00 90.69 84 ILE A N 1
ATOM 679 C CA . ILE A 1 84 ? -8.503 11.866 23.379 1.00 90.69 84 ILE A CA 1
ATOM 680 C C . ILE A 1 84 ? -9.330 11.686 22.094 1.00 90.69 84 ILE A C 1
ATOM 682 O O . ILE A 1 84 ? -9.712 12.668 21.465 1.00 90.69 84 ILE A O 1
ATOM 686 N N . TYR A 1 85 ? -9.657 10.438 21.761 1.00 93.38 85 TYR A N 1
ATOM 687 C CA . TYR A 1 85 ? -10.382 9.984 20.573 1.00 93.38 85 TYR A CA 1
ATOM 688 C C . TYR A 1 85 ? -11.607 9.151 21.002 1.00 93.38 85 TYR A C 1
ATOM 690 O O . TYR A 1 85 ? -11.560 7.913 21.008 1.00 93.38 85 TYR A O 1
ATOM 698 N N . PRO A 1 86 ? -12.706 9.799 21.439 1.00 92.62 86 PRO A N 1
ATOM 699 C CA . PRO A 1 86 ? -13.902 9.110 21.929 1.00 92.62 86 PRO A CA 1
ATOM 700 C C . PRO A 1 86 ? -14.522 8.137 20.920 1.00 92.62 86 PRO A C 1
ATOM 702 O O . PRO A 1 86 ? -15.086 7.122 21.321 1.00 92.62 86 PRO A O 1
ATOM 705 N N . GLU A 1 87 ? -14.387 8.412 19.623 1.00 94.50 87 GLU A N 1
ATOM 706 C CA . GLU A 1 87 ? -14.863 7.572 18.525 1.00 94.50 87 GLU A CA 1
ATOM 707 C C . GLU A 1 87 ? -14.269 6.165 18.539 1.00 94.50 87 GLU A C 1
ATOM 709 O O . GLU A 1 87 ? -14.961 5.230 18.148 1.00 94.50 87 GLU A O 1
ATOM 714 N N . LEU A 1 88 ? -13.066 5.964 19.095 1.00 93.75 88 LEU A N 1
ATOM 715 C CA . LEU A 1 88 ? -12.505 4.622 19.283 1.00 93.75 88 LEU A CA 1
ATOM 716 C C . LEU A 1 88 ? -13.409 3.732 20.149 1.00 93.75 88 LEU A C 1
ATOM 718 O O . LEU A 1 88 ? -13.272 2.518 20.101 1.00 93.75 88 LEU A O 1
ATOM 722 N N . ARG A 1 89 ? -14.320 4.298 20.956 1.00 91.38 89 ARG A N 1
ATOM 723 C CA . ARG A 1 89 ? -15.255 3.532 21.799 1.00 91.38 89 ARG A CA 1
ATOM 724 C C . ARG A 1 89 ? -16.501 3.052 21.057 1.00 91.38 89 ARG A C 1
ATOM 726 O O . ARG A 1 89 ? -17.131 2.114 21.531 1.00 91.38 89 ARG A O 1
ATOM 733 N N . THR A 1 90 ? -16.890 3.713 19.967 1.00 92.38 90 THR A N 1
ATOM 734 C CA . THR A 1 90 ? -18.211 3.521 19.342 1.00 92.38 90 THR A CA 1
ATOM 735 C C . THR A 1 90 ? -18.160 3.247 17.845 1.00 92.38 90 THR A C 1
ATOM 737 O O . THR A 1 90 ? -19.100 2.669 17.310 1.00 92.38 90 THR A O 1
ATOM 740 N N . ALA A 1 91 ? -17.115 3.702 17.156 1.00 96.50 91 ALA A N 1
ATOM 741 C CA . ALA A 1 91 ? -16.966 3.529 15.720 1.00 96.50 91 ALA A CA 1
ATOM 742 C C . ALA A 1 91 ? -16.537 2.099 15.375 1.00 96.50 91 ALA A C 1
ATOM 744 O O . ALA A 1 91 ? -15.850 1.431 16.153 1.00 96.50 91 ALA A O 1
ATOM 745 N N . LYS A 1 92 ? -16.888 1.650 14.168 1.00 97.62 92 LYS A N 1
ATOM 746 C CA . LYS A 1 92 ? -16.332 0.422 13.601 1.00 97.62 92 LYS A CA 1
ATOM 747 C C . LYS A 1 92 ? -14.885 0.680 13.175 1.00 97.62 92 LYS A C 1
ATOM 749 O O . LYS A 1 92 ? -14.611 1.650 12.468 1.00 97.62 92 LYS A O 1
ATOM 754 N N . ILE A 1 93 ? -13.965 -0.172 13.621 1.00 97.75 93 ILE A N 1
ATOM 755 C CA . ILE A 1 93 ? -12.528 0.003 13.387 1.00 97.75 93 ILE A CA 1
ATOM 756 C C . ILE A 1 93 ? -12.077 -0.895 12.238 1.00 97.75 93 ILE A C 1
ATOM 758 O O . ILE A 1 93 ? -12.303 -2.100 12.282 1.00 97.75 93 ILE A O 1
ATOM 762 N N . TYR A 1 94 ? -11.400 -0.312 11.254 1.00 97.81 94 TYR A N 1
ATOM 763 C CA . TYR A 1 94 ? -10.766 -0.992 10.128 1.00 97.81 94 TYR A CA 1
ATOM 764 C C . TYR A 1 94 ? -9.263 -0.767 10.227 1.00 97.81 94 TYR A C 1
ATOM 766 O O . TYR A 1 94 ? -8.825 0.380 10.336 1.00 97.81 94 TYR A O 1
ATOM 774 N N . ALA A 1 95 ? -8.465 -1.832 10.240 1.00 95.75 95 ALA A N 1
ATOM 775 C CA . ALA A 1 95 ? -7.040 -1.688 10.514 1.00 95.75 95 ALA A CA 1
ATOM 776 C C . ALA A 1 95 ? -6.168 -2.766 9.875 1.00 95.75 95 ALA A C 1
ATOM 778 O O . ALA A 1 95 ? -6.572 -3.923 9.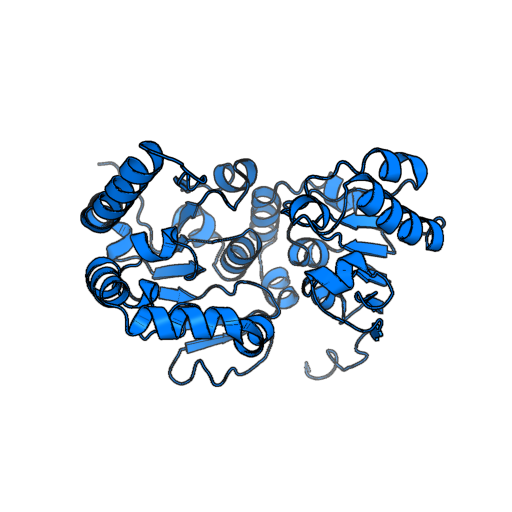761 1.00 95.75 95 ALA A O 1
ATOM 779 N N . GLN A 1 96 ? -4.930 -2.379 9.565 1.00 92.69 96 GLN A N 1
ATOM 780 C CA . GLN A 1 96 ? -3.810 -3.303 9.404 1.00 92.69 96 GLN A CA 1
ATOM 781 C C . GLN A 1 96 ? -3.137 -3.467 10.773 1.00 92.69 96 GLN A C 1
ATOM 783 O O . GLN A 1 96 ? -2.470 -2.576 11.299 1.00 92.69 96 GLN A O 1
ATOM 788 N N . ASP A 1 97 ? -3.379 -4.616 11.388 1.00 90.25 97 ASP A N 1
ATOM 789 C CA . ASP A 1 97 ? -3.235 -4.834 12.828 1.00 90.25 97 ASP A CA 1
ATOM 790 C C . ASP A 1 97 ? -1.802 -5.167 13.294 1.00 90.25 97 ASP A C 1
ATOM 792 O O . ASP A 1 97 ? -1.488 -5.128 14.487 1.00 90.25 97 ASP A O 1
ATOM 796 N N . HIS A 1 98 ? -0.914 -5.443 12.340 1.00 85.12 98 HIS A N 1
ATOM 797 C CA . HIS A 1 98 ? 0.484 -5.793 12.569 1.00 85.12 98 HIS A CA 1
ATOM 798 C C . HIS A 1 98 ? 1.353 -4.585 12.969 1.00 85.12 98 HIS A C 1
ATOM 800 O O . HIS A 1 98 ? 2.440 -4.764 13.524 1.00 85.12 98 HIS A O 1
ATOM 806 N N . GLN A 1 99 ? 0.888 -3.349 12.740 1.00 83.25 99 GLN A N 1
ATOM 807 C CA . GLN A 1 99 ? 1.647 -2.143 13.081 1.00 83.25 99 GLN A CA 1
ATOM 808 C C . GLN A 1 99 ? 1.470 -1.709 14.545 1.00 83.25 99 GLN A C 1
ATOM 810 O O . GLN A 1 99 ? 0.375 -1.811 15.109 1.00 83.25 99 GLN A O 1
ATOM 815 N N . PRO A 1 100 ? 2.503 -1.103 15.166 1.00 82.00 100 PRO A N 1
ATOM 816 C CA . PRO A 1 100 ? 2.419 -0.613 16.541 1.00 82.00 100 PRO A CA 1
ATOM 817 C C . PRO A 1 100 ? 1.271 0.374 16.792 1.00 82.00 100 PRO A C 1
ATOM 819 O O . PRO A 1 100 ? 0.711 0.375 17.885 1.00 82.00 100 PRO A O 1
ATOM 822 N N . LEU A 1 101 ? 0.921 1.211 15.807 1.00 88.06 101 LEU A N 1
ATOM 823 C CA . LEU A 1 101 ? -0.160 2.193 15.941 1.00 88.06 101 LEU A CA 1
ATOM 824 C C . LEU A 1 101 ? -1.523 1.513 16.135 1.00 88.06 101 LEU A C 1
ATOM 826 O O . LEU A 1 101 ? -2.264 1.883 17.045 1.00 88.06 101 LEU A O 1
ATOM 830 N N . ALA A 1 102 ? -1.817 0.480 15.341 1.00 90.31 102 ALA A N 1
ATOM 831 C CA . ALA A 1 102 ? -3.045 -0.298 15.461 1.00 90.31 102 ALA A CA 1
ATOM 832 C C . ALA A 1 102 ? -3.160 -0.944 16.851 1.00 90.31 102 ALA A C 1
ATOM 834 O O . ALA A 1 102 ? -4.192 -0.819 17.506 1.00 90.31 102 ALA A O 1
ATOM 835 N N . GLN A 1 103 ? -2.073 -1.524 17.368 1.00 86.75 103 GLN A N 1
ATOM 836 C CA . GLN A 1 103 ? -2.046 -2.110 18.716 1.00 86.75 103 GLN A CA 1
ATOM 837 C C . GLN A 1 103 ? -2.375 -1.079 19.815 1.00 86.75 103 GLN A C 1
ATOM 839 O O . GLN A 1 103 ? -3.104 -1.384 20.757 1.00 86.75 103 GLN A O 1
ATOM 844 N N . ILE A 1 104 ? -1.865 0.153 19.691 1.00 87.06 104 ILE A N 1
ATOM 845 C CA . ILE A 1 104 ? -2.066 1.236 20.673 1.00 87.06 104 ILE A CA 1
ATOM 846 C C . ILE A 1 104 ? -3.505 1.753 20.677 1.00 87.06 104 ILE A C 1
ATOM 848 O O . ILE A 1 104 ? -4.037 2.092 21.737 1.00 87.06 104 ILE A O 1
ATOM 852 N N . LEU A 1 105 ? -4.120 1.859 19.499 1.00 91.50 105 LEU A N 1
ATOM 853 C CA . LEU A 1 105 ? -5.432 2.484 19.342 1.00 91.50 105 LEU A CA 1
ATOM 854 C C . LEU A 1 105 ? -6.581 1.479 19.476 1.00 91.50 105 LEU A C 1
ATOM 856 O O . LEU A 1 105 ? -7.581 1.784 20.125 1.00 91.50 105 LEU A O 1
ATOM 860 N N . ILE A 1 106 ? -6.439 0.268 18.927 1.00 92.06 106 ILE A N 1
ATOM 861 C CA . ILE A 1 106 ? -7.480 -0.770 18.999 1.00 92.06 106 ILE A CA 1
ATOM 862 C C . ILE A 1 106 ? -7.566 -1.344 20.415 1.00 92.06 106 ILE A C 1
ATOM 864 O O . ILE A 1 106 ? -8.656 -1.443 20.983 1.00 92.06 106 ILE A O 1
ATOM 868 N N . GLN A 1 107 ? -6.417 -1.678 21.011 1.00 86.88 107 GLN A N 1
ATOM 869 C CA . GLN A 1 107 ? -6.297 -2.295 22.334 1.00 86.88 107 GLN A CA 1
ATOM 870 C C . GLN A 1 107 ? -7.123 -3.573 22.471 1.00 86.88 107 GLN A C 1
ATOM 872 O O . GLN A 1 107 ? -6.781 -4.571 21.857 1.00 86.88 107 GLN A O 1
ATOM 877 N N . LYS A 1 108 ? -8.204 -3.551 23.265 1.00 86.56 108 LYS A N 1
ATOM 878 C CA . LYS A 1 108 ? -9.092 -4.691 23.560 1.00 86.56 108 LYS A CA 1
ATOM 879 C C . LYS A 1 108 ? -10.399 -4.665 22.756 1.00 86.56 108 LYS A C 1
ATOM 881 O O . LYS A 1 108 ? -11.337 -5.378 23.091 1.00 86.56 108 LYS A O 1
ATOM 886 N N . ARG A 1 109 ? -10.499 -3.800 21.744 1.00 90.50 109 ARG A N 1
ATOM 887 C CA . ARG A 1 109 ? -11.728 -3.599 20.963 1.00 90.50 109 ARG A CA 1
ATOM 888 C C . ARG A 1 109 ? -11.779 -4.505 19.749 1.00 90.50 109 ARG A C 1
ATOM 890 O O . ARG A 1 109 ? -10.738 -4.916 19.237 1.00 90.50 109 ARG A O 1
ATOM 897 N N . ASN A 1 110 ? -12.997 -4.757 19.285 1.00 94.12 110 ASN A N 1
ATOM 898 C CA . ASN A 1 110 ? -13.225 -5.482 18.048 1.00 94.12 110 ASN A CA 1
ATOM 899 C C . ASN A 1 110 ? -12.862 -4.619 16.839 1.00 94.12 110 ASN A C 1
ATOM 901 O O . ASN A 1 110 ? -13.032 -3.398 16.863 1.00 94.12 110 ASN A O 1
ATOM 905 N N . TYR A 1 111 ? -12.384 -5.263 15.781 1.00 95.75 111 TYR A N 1
ATOM 906 C CA . TYR A 1 111 ? -12.028 -4.596 14.534 1.00 95.75 111 TYR A CA 1
ATOM 907 C C . TYR A 1 111 ? -12.258 -5.507 13.321 1.00 95.75 111 TYR A C 1
ATOM 909 O O . TYR A 1 111 ? -12.435 -6.727 13.448 1.00 95.75 111 TYR A O 1
ATOM 917 N N . THR A 1 112 ? -12.252 -4.874 12.152 1.00 96.75 112 THR A N 1
ATOM 918 C CA . THR A 1 112 ? -12.228 -5.476 10.823 1.00 96.75 112 THR A CA 1
ATOM 919 C C . THR A 1 112 ? -10.801 -5.393 10.275 1.00 96.75 112 THR A C 1
ATOM 921 O O . THR A 1 112 ? -10.206 -4.311 10.247 1.00 96.75 112 THR A O 1
ATOM 924 N N . LEU A 1 113 ? -10.233 -6.524 9.859 1.00 94.19 113 LEU A N 1
ATOM 925 C CA . LEU A 1 113 ? -8.896 -6.577 9.273 1.00 94.19 113 LEU A CA 1
ATOM 926 C C . LEU A 1 113 ? -8.927 -6.079 7.823 1.00 94.19 113 LEU A C 1
ATOM 928 O O . LEU A 1 113 ? -9.720 -6.557 7.010 1.00 94.19 113 LEU A O 1
ATOM 932 N N . LEU A 1 114 ? -8.017 -5.156 7.521 1.00 92.50 114 LEU A N 1
ATOM 933 C CA . LEU A 1 114 ? -7.605 -4.803 6.166 1.00 92.50 114 LEU A CA 1
ATOM 934 C C . LEU A 1 114 ? -6.362 -5.644 5.818 1.00 92.50 114 LEU A C 1
ATOM 936 O O . LEU A 1 114 ? -5.398 -5.610 6.594 1.00 92.50 114 LEU A O 1
ATOM 940 N N . PRO A 1 115 ? -6.349 -6.409 4.713 1.00 84.19 115 PRO A N 1
ATOM 941 C CA . PRO A 1 115 ? -5.184 -7.190 4.316 1.00 84.19 115 PRO A CA 1
ATOM 942 C C . PRO A 1 115 ? -3.956 -6.318 4.080 1.00 84.19 115 PRO A C 1
ATOM 944 O O . PRO A 1 115 ? -4.047 -5.137 3.753 1.00 84.19 115 PRO A O 1
ATOM 947 N N . ASP A 1 116 ? -2.780 -6.914 4.243 1.00 79.44 116 ASP A N 1
ATOM 948 C CA . ASP A 1 116 ? -1.509 -6.233 3.981 1.00 79.44 116 ASP A CA 1
ATOM 949 C C . ASP A 1 116 ? -1.176 -6.138 2.482 1.00 79.44 116 ASP A C 1
ATOM 951 O O . ASP A 1 116 ? -0.484 -5.216 2.058 1.00 79.44 116 ASP A O 1
ATOM 955 N N . SER A 1 117 ? -1.695 -7.078 1.687 1.00 77.62 117 SER A N 1
ATOM 956 C CA . SER A 1 117 ? -1.548 -7.141 0.233 1.00 77.62 117 SER A CA 1
ATOM 957 C C . SER A 1 117 ? -2.647 -8.003 -0.397 1.00 77.62 117 SER A C 1
ATOM 959 O O . SER A 1 117 ? -3.319 -8.768 0.303 1.00 77.62 117 SER A O 1
ATOM 961 N N . ALA A 1 118 ? -2.751 -7.946 -1.729 1.00 67.00 118 ALA A N 1
ATOM 962 C CA . ALA A 1 118 ? -3.660 -8.764 -2.531 1.00 67.00 118 ALA A CA 1
ATOM 963 C C . ALA A 1 118 ? -3.363 -10.278 -2.485 1.00 67.00 118 ALA A C 1
ATOM 965 O O . ALA A 1 118 ? -4.164 -11.064 -2.963 1.00 67.00 118 ALA A O 1
ATOM 966 N N . TYR A 1 119 ? -2.231 -10.717 -1.921 1.00 67.88 119 TYR A N 1
ATOM 967 C CA . TYR A 1 119 ? -1.870 -12.141 -1.810 1.00 67.88 119 TYR A CA 1
ATOM 968 C C . TYR A 1 119 ? -1.601 -12.520 -0.360 1.00 67.88 119 TYR A C 1
ATOM 970 O O . TYR A 1 119 ? -0.593 -13.134 -0.004 1.00 67.88 119 TYR A O 1
ATOM 978 N N . TYR A 1 120 ? -2.536 -12.142 0.505 1.00 66.69 120 TYR A N 1
ATOM 979 C CA . TYR A 1 120 ? -2.401 -12.243 1.952 1.00 66.69 120 TYR A CA 1
ATOM 980 C C . TYR A 1 120 ? -2.114 -13.665 2.467 1.00 66.69 120 TYR A C 1
ATOM 982 O O . TYR A 1 120 ? -1.414 -13.863 3.460 1.00 66.69 120 TYR A O 1
ATOM 990 N N . LYS A 1 121 ? -2.613 -14.687 1.769 1.00 65.00 121 LYS A N 1
ATOM 991 C CA . LYS A 1 121 ? -2.386 -16.097 2.109 1.00 65.00 121 LYS A CA 1
ATOM 992 C C . LYS A 1 121 ? -0.915 -16.509 2.027 1.00 65.00 121 LYS A C 1
ATOM 994 O O . LYS A 1 121 ? -0.502 -17.362 2.810 1.00 65.00 121 LYS A O 1
ATOM 999 N N . ILE A 1 122 ? -0.135 -15.899 1.130 1.00 60.06 122 ILE A N 1
ATOM 1000 C CA . ILE A 1 122 ? 1.319 -16.102 1.050 1.00 60.06 122 ILE A CA 1
ATOM 1001 C C . ILE A 1 122 ? 1.951 -15.627 2.359 1.00 60.06 122 ILE A C 1
ATOM 1003 O O . ILE A 1 122 ? 2.656 -16.388 3.010 1.00 60.06 122 ILE A O 1
ATOM 1007 N N . ILE A 1 123 ? 1.585 -14.427 2.824 1.00 62.50 123 ILE A N 1
ATOM 1008 C CA . ILE A 1 123 ? 2.064 -13.874 4.101 1.00 62.50 123 ILE A CA 1
ATOM 1009 C C . ILE A 1 123 ? 1.692 -14.796 5.265 1.00 62.50 123 ILE A C 1
ATOM 1011 O O . ILE A 1 123 ? 2.533 -15.087 6.117 1.00 62.50 123 ILE A O 1
ATOM 1015 N N . LEU A 1 124 ? 0.453 -15.301 5.290 1.00 64.00 124 LEU A N 1
ATOM 1016 C CA . LEU A 1 124 ? 0.041 -16.248 6.317 1.00 64.00 124 LEU A CA 1
ATOM 1017 C C . LEU A 1 124 ? 0.892 -17.517 6.262 1.00 64.00 124 LEU A C 1
ATOM 1019 O O . LEU A 1 124 ? 1.462 -17.868 7.288 1.00 64.00 124 LEU A O 1
ATOM 1023 N N . ARG A 1 125 ? 0.987 -18.200 5.116 1.00 60.75 125 ARG A N 1
ATOM 1024 C CA . ARG A 1 125 ? 1.634 -19.519 4.989 1.00 60.75 125 ARG A CA 1
ATOM 1025 C C . ARG A 1 125 ? 3.157 -19.470 5.109 1.00 60.75 125 ARG A C 1
ATOM 1027 O O . ARG A 1 125 ? 3.729 -20.329 5.772 1.00 60.75 125 ARG A O 1
ATOM 1034 N N . GLU A 1 126 ? 3.788 -18.473 4.502 1.00 53.56 126 GLU A N 1
ATOM 1035 C CA . GLU A 1 126 ? 5.247 -18.360 4.370 1.00 53.56 126 GLU A CA 1
ATOM 1036 C C . GLU A 1 126 ? 5.878 -17.492 5.467 1.00 53.56 126 GLU A C 1
ATOM 1038 O O . GLU A 1 126 ? 7.094 -17.499 5.649 1.00 53.56 126 GLU A O 1
ATOM 1043 N N . GLY A 1 127 ? 5.068 -16.819 6.291 1.00 59.31 127 GLY A N 1
ATOM 1044 C CA . GLY A 1 127 ? 5.504 -16.029 7.446 1.00 59.31 127 GLY A CA 1
ATOM 1045 C C . GLY A 1 127 ? 6.074 -16.843 8.618 1.00 59.31 127 GLY A C 1
ATOM 1046 O O . GLY A 1 127 ? 5.896 -16.454 9.773 1.00 59.31 127 GLY A O 1
ATOM 1047 N N . GLY A 1 128 ? 6.738 -17.977 8.371 1.00 60.31 128 GLY A N 1
ATOM 1048 C CA . GLY A 1 128 ? 7.233 -18.909 9.390 1.00 60.31 128 GLY A CA 1
ATOM 1049 C C . GLY A 1 128 ? 8.100 -18.245 10.466 1.00 60.31 128 GLY A C 1
ATOM 1050 O O . GLY A 1 128 ? 7.916 -18.514 11.653 1.00 60.31 128 GLY A O 1
ATOM 1051 N N . LEU A 1 129 ? 8.972 -17.305 10.082 1.00 57.84 129 LEU A N 1
ATOM 1052 C CA . LEU A 1 129 ? 9.791 -16.541 11.030 1.00 57.84 129 LEU A CA 1
ATOM 1053 C C . LEU A 1 129 ? 8.938 -15.631 11.925 1.00 57.84 129 LEU A C 1
ATOM 1055 O O . LEU A 1 129 ? 9.114 -15.612 13.141 1.00 57.84 129 LEU A O 1
ATOM 1059 N N . ALA A 1 130 ? 7.978 -14.913 11.348 1.00 64.94 130 ALA A N 1
ATOM 1060 C CA . ALA A 1 130 ? 7.082 -14.043 12.102 1.00 64.94 130 ALA A CA 1
ATOM 1061 C C . ALA A 1 130 ? 6.167 -14.843 13.044 1.00 64.94 130 ALA A C 1
ATOM 1063 O O . ALA A 1 130 ? 6.005 -14.457 14.200 1.00 64.94 130 ALA A O 1
ATOM 1064 N N . ARG A 1 131 ? 5.647 -15.999 12.605 1.00 68.19 131 ARG A N 1
ATOM 1065 C CA . ARG A 1 131 ? 4.889 -16.930 13.461 1.00 68.19 131 ARG A CA 1
ATOM 1066 C C . ARG A 1 131 ? 5.737 -17.460 14.617 1.00 68.19 131 ARG A C 1
ATOM 1068 O O . ARG A 1 131 ? 5.253 -17.514 15.745 1.00 68.19 131 ARG A O 1
ATOM 1075 N N . LYS A 1 132 ? 7.003 -17.806 14.359 1.00 68.31 132 LYS A N 1
ATOM 1076 C CA . LYS A 1 132 ? 7.950 -18.231 15.399 1.00 68.31 132 LYS A CA 1
ATOM 1077 C C . LYS A 1 132 ? 8.194 -17.115 16.420 1.00 68.31 132 LYS A C 1
ATOM 1079 O O . LYS A 1 132 ? 8.026 -17.348 17.612 1.00 68.31 132 LYS A O 1
ATOM 1084 N N . ILE A 1 133 ? 8.480 -15.894 15.960 1.00 68.19 133 ILE A N 1
ATOM 1085 C CA . ILE A 1 133 ? 8.666 -14.714 16.826 1.00 68.19 133 ILE A CA 1
ATOM 1086 C C . ILE A 1 133 ? 7.407 -14.440 17.658 1.00 68.19 133 ILE A C 1
ATOM 1088 O O . ILE A 1 133 ? 7.498 -14.152 18.851 1.00 68.19 133 ILE A O 1
ATOM 1092 N N . ILE A 1 134 ? 6.225 -14.534 17.045 1.00 72.75 134 ILE A N 1
ATOM 1093 C CA . ILE A 1 134 ? 4.937 -14.404 17.732 1.00 72.75 134 ILE A CA 1
ATOM 1094 C C . ILE A 1 134 ? 4.806 -15.463 18.830 1.00 72.75 134 ILE A C 1
ATOM 1096 O O . ILE A 1 134 ? 4.527 -15.109 19.975 1.00 72.75 134 ILE A O 1
ATOM 1100 N N . SER A 1 135 ? 5.046 -16.736 18.509 1.00 74.69 135 SER A N 1
ATOM 1101 C CA . SER A 1 135 ? 4.965 -17.840 19.469 1.00 74.69 135 SER A CA 1
ATOM 1102 C C . SER A 1 135 ? 5.916 -17.631 20.652 1.00 74.69 135 SER A C 1
ATOM 1104 O O . SER A 1 135 ? 5.485 -17.663 21.804 1.00 74.69 135 SER A O 1
ATOM 1106 N N . GLU A 1 136 ? 7.184 -17.313 20.393 1.00 79.44 136 GLU A N 1
ATOM 1107 C CA . GLU A 1 136 ? 8.171 -17.032 21.442 1.00 79.44 136 GLU A CA 1
ATOM 1108 C C . GLU A 1 136 ? 7.735 -15.849 22.320 1.00 79.44 136 GLU A C 1
ATOM 1110 O O . GLU A 1 136 ? 7.796 -15.898 23.555 1.00 79.44 136 GLU A O 1
ATOM 1115 N N . LYS A 1 137 ? 7.217 -14.788 21.690 1.00 78.12 137 LYS A N 1
ATOM 1116 C CA . LYS A 1 137 ? 6.724 -13.603 22.388 1.00 78.12 137 LYS A CA 1
ATOM 1117 C C . LYS A 1 137 ? 5.540 -13.930 23.295 1.00 78.12 137 LYS A C 1
ATOM 1119 O O . LYS A 1 137 ? 5.533 -13.445 24.427 1.00 78.12 137 LYS A O 1
ATOM 1124 N N . GLN A 1 138 ? 4.584 -14.748 22.850 1.00 79.25 138 GLN A N 1
ATOM 1125 C CA . GLN A 1 138 ? 3.400 -15.140 23.629 1.00 79.25 138 GLN A CA 1
ATOM 1126 C C . GLN A 1 138 ? 3.758 -15.801 24.969 1.00 79.25 138 GLN A C 1
ATOM 1128 O O . GLN A 1 138 ? 3.084 -15.558 25.973 1.00 79.25 138 GLN A O 1
ATOM 1133 N N . HIS A 1 139 ? 4.837 -16.588 25.014 1.00 81.94 139 HIS A N 1
ATOM 1134 C CA . HIS A 1 139 ? 5.270 -17.283 26.232 1.00 81.94 139 HIS A CA 1
ATOM 1135 C C . HIS A 1 139 ? 6.171 -16.434 27.144 1.00 81.94 139 HIS A C 1
ATOM 1137 O O . HIS A 1 139 ? 6.325 -16.745 28.328 1.00 81.94 139 HIS A O 1
ATOM 1143 N N . SER A 1 140 ? 6.724 -15.333 26.634 1.00 85.81 140 SER A N 1
ATOM 1144 C CA . SER A 1 140 ? 7.603 -14.442 27.397 1.00 85.81 140 SER A CA 1
ATOM 1145 C C . SER A 1 140 ? 6.856 -13.594 28.442 1.00 85.81 140 SER A C 1
ATOM 1147 O O . SER A 1 140 ? 5.707 -13.186 28.245 1.00 85.81 140 SER A O 1
ATOM 1149 N N . LEU A 1 141 ? 7.533 -13.236 29.543 1.00 86.25 141 LEU A N 1
ATOM 1150 C CA . LEU A 1 141 ? 6.999 -12.298 30.547 1.00 86.25 141 LEU A CA 1
ATOM 1151 C C . LEU A 1 141 ? 6.647 -10.941 29.918 1.00 86.25 141 LEU A C 1
ATOM 1153 O O . LEU A 1 141 ? 5.595 -10.370 30.203 1.00 86.25 141 LEU A O 1
ATOM 1157 N N . LYS A 1 142 ? 7.500 -10.459 29.006 1.00 83.06 142 LYS A N 1
ATOM 1158 C CA . LYS A 1 142 ? 7.270 -9.229 28.242 1.00 83.06 142 LYS A CA 1
ATOM 1159 C C . LYS A 1 142 ? 5.979 -9.309 27.427 1.00 83.06 142 LYS A C 1
ATOM 1161 O O . LYS A 1 142 ? 5.184 -8.378 27.473 1.00 83.06 142 LYS A O 1
ATOM 1166 N N . GLY A 1 143 ?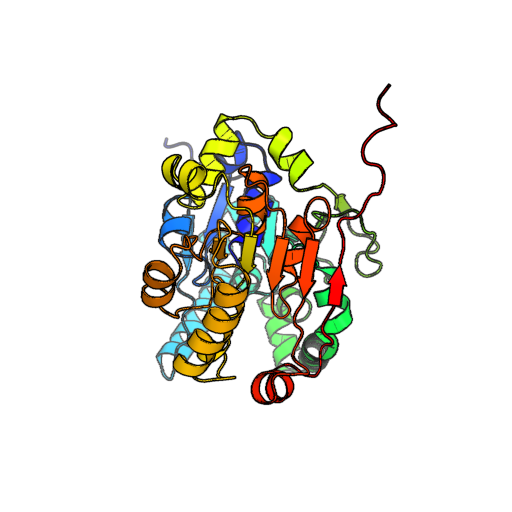 5.743 -10.417 26.727 1.00 83.81 143 GLY A N 1
ATOM 1167 C CA . GLY A 1 143 ? 4.516 -10.631 25.960 1.00 83.81 143 GLY A CA 1
ATOM 1168 C C . GLY A 1 143 ? 3.267 -10.653 26.834 1.00 83.81 143 GLY A C 1
ATOM 1169 O O . GLY A 1 143 ? 2.274 -10.032 26.473 1.00 83.81 143 GLY A O 1
ATOM 1170 N N . LYS A 1 144 ? 3.325 -11.269 28.023 1.00 85.56 144 LYS A N 1
ATOM 1171 C CA . LYS A 1 144 ? 2.212 -11.240 28.991 1.00 85.56 144 LYS A CA 1
ATOM 1172 C C . LYS A 1 144 ? 1.883 -9.815 29.457 1.00 85.56 144 LYS A C 1
ATOM 1174 O O . LYS A 1 144 ? 0.709 -9.454 29.521 1.00 85.56 144 LYS A O 1
ATOM 1179 N N . ILE A 1 145 ? 2.901 -8.993 29.728 1.00 83.81 145 ILE A N 1
ATOM 1180 C CA . ILE A 1 145 ? 2.727 -7.576 30.096 1.00 83.81 145 ILE A CA 1
ATOM 1181 C C . ILE A 1 145 ? 2.138 -6.780 28.925 1.00 83.81 145 ILE A C 1
ATOM 1183 O O . ILE A 1 145 ? 1.179 -6.030 29.101 1.00 83.81 145 ILE A O 1
ATOM 1187 N N . GLU A 1 146 ? 2.680 -6.953 27.718 1.00 81.00 146 GLU A N 1
ATOM 1188 C CA . GLU A 1 146 ? 2.174 -6.271 26.525 1.00 81.00 146 GLU A CA 1
ATOM 1189 C C . GLU A 1 146 ? 0.726 -6.670 26.209 1.00 81.00 146 GLU A C 1
ATOM 1191 O O . GLU A 1 146 ? -0.083 -5.792 25.920 1.00 81.00 146 GLU A O 1
ATOM 1196 N N . LYS A 1 147 ? 0.366 -7.949 26.365 1.00 84.44 147 LYS A N 1
ATOM 1197 C CA . LYS A 1 147 ? -1.012 -8.446 26.227 1.00 84.44 147 LYS A CA 1
ATOM 1198 C C . LYS A 1 147 ? -1.956 -7.778 27.221 1.00 84.44 147 LYS A C 1
ATOM 1200 O O . LYS A 1 147 ? -3.062 -7.382 26.859 1.00 84.44 147 LYS A O 1
ATOM 1205 N N . PHE A 1 148 ? -1.527 -7.621 28.472 1.00 82.25 148 PHE A N 1
ATOM 1206 C CA . PHE A 1 148 ? -2.329 -6.952 29.495 1.00 82.25 148 PHE A CA 1
ATOM 1207 C C . PHE A 1 148 ? -2.596 -5.477 29.151 1.00 82.25 148 PHE A C 1
ATOM 1209 O O . PHE A 1 148 ? -3.744 -5.029 29.249 1.00 82.25 148 PHE A O 1
ATOM 1216 N N . LEU A 1 149 ? -1.556 -4.752 28.716 1.00 77.06 149 LEU A N 1
ATOM 1217 C CA . LEU A 1 149 ? -1.615 -3.318 28.410 1.00 77.06 149 LEU A CA 1
ATOM 1218 C C . LEU A 1 149 ? -2.300 -3.001 27.072 1.00 77.06 149 LEU A C 1
ATOM 1220 O O . LEU A 1 149 ? -3.063 -2.043 26.992 1.00 77.06 149 LEU A O 1
ATOM 1224 N N . TYR A 1 150 ? -2.022 -3.783 26.028 1.00 77.12 150 TYR A N 1
ATOM 1225 C CA . TYR A 1 150 ? -2.384 -3.469 24.640 1.00 77.12 150 TYR A CA 1
ATOM 1226 C C . TYR A 1 150 ? -3.341 -4.491 24.001 1.00 77.12 150 TYR A C 1
ATOM 1228 O O . TYR A 1 150 ? -3.706 -4.329 22.843 1.00 77.12 150 TYR A O 1
ATOM 1236 N N . GLY A 1 151 ? -3.761 -5.533 24.722 1.00 80.56 151 GLY A N 1
ATOM 1237 C CA . GLY A 1 151 ? -4.666 -6.566 24.204 1.00 80.56 151 GLY A CA 1
ATOM 1238 C C . GLY A 1 151 ? -3.974 -7.671 23.397 1.00 80.56 151 GLY A C 1
ATOM 1239 O O . GLY A 1 151 ? -2.744 -7.713 23.275 1.00 80.56 151 GLY A O 1
ATOM 1240 N N . GLU A 1 152 ? -4.781 -8.584 22.844 1.00 82.69 152 GLU A N 1
ATOM 1241 C CA . GLU A 1 152 ? -4.315 -9.781 22.115 1.00 82.69 152 GLU A CA 1
ATOM 1242 C C . GLU A 1 152 ? -3.472 -9.419 20.890 1.00 82.69 152 GLU A C 1
ATOM 1244 O O . GLU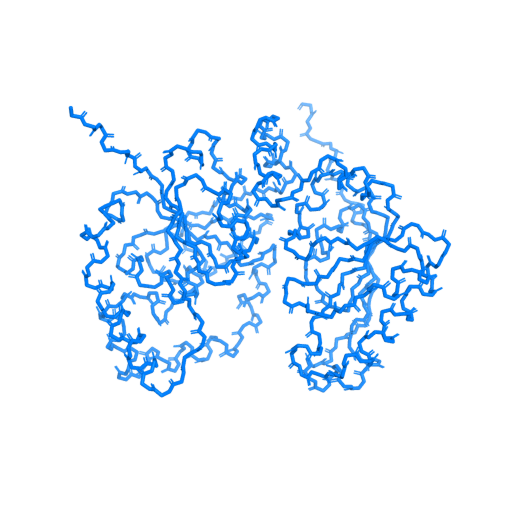 A 1 152 ? -2.520 -10.116 20.548 1.00 82.69 152 GLU A O 1
ATOM 1249 N N . LEU A 1 153 ? -3.765 -8.269 20.285 1.00 83.06 153 LEU A N 1
ATOM 1250 C CA . LEU A 1 153 ? -3.064 -7.711 19.129 1.00 83.06 153 LEU A CA 1
ATOM 1251 C C . LEU A 1 153 ? -1.551 -7.563 19.311 1.00 83.06 153 LEU A C 1
ATOM 1253 O O . LEU A 1 153 ? -0.795 -7.629 18.346 1.00 83.06 153 LEU A O 1
ATOM 1257 N N . SER A 1 154 ? -1.086 -7.371 20.545 1.00 77.94 154 SER A N 1
ATOM 1258 C CA . SER A 1 154 ? 0.346 -7.228 20.828 1.00 77.94 154 SER A CA 1
ATOM 1259 C C . SER A 1 154 ? 1.145 -8.517 20.635 1.00 77.94 154 SER A C 1
ATOM 1261 O O . SER A 1 154 ? 2.367 -8.466 20.471 1.00 77.94 154 SER A O 1
ATOM 1263 N N . ILE A 1 155 ? 0.473 -9.666 20.659 1.00 78.94 155 ILE A N 1
ATOM 1264 C CA . ILE A 1 155 ? 1.094 -10.990 20.618 1.00 78.94 155 ILE A CA 1
ATOM 1265 C C . ILE A 1 155 ? 0.450 -11.914 19.584 1.00 78.94 155 ILE A C 1
ATOM 1267 O O . ILE A 1 155 ? 0.924 -13.025 19.412 1.00 78.94 155 ILE A O 1
ATOM 1271 N N . ASN A 1 156 ? -0.630 -11.505 18.926 1.00 82.31 156 ASN A N 1
ATOM 1272 C CA . ASN A 1 156 ? -1.300 -12.285 17.897 1.00 82.31 156 ASN A CA 1
ATOM 1273 C C . ASN A 1 156 ? -1.989 -11.321 16.920 1.00 82.31 156 ASN A C 1
ATOM 1275 O O . ASN A 1 156 ? -3.092 -10.852 17.188 1.00 82.31 156 ASN A O 1
ATOM 1279 N N . TYR A 1 157 ? -1.305 -10.959 15.838 1.00 84.75 157 TYR A N 1
ATOM 1280 C CA . TYR A 1 157 ? -1.802 -10.045 14.802 1.00 84.75 157 TYR A CA 1
ATOM 1281 C C . TYR A 1 157 ? -2.209 -10.830 13.544 1.00 84.75 157 TYR A C 1
ATOM 1283 O O . TYR A 1 157 ? -2.408 -12.044 13.617 1.00 84.75 157 TYR A O 1
ATOM 1291 N N . TRP A 1 158 ? -2.377 -10.152 12.409 1.00 84.88 158 TRP A N 1
ATOM 1292 C CA . TRP A 1 158 ? -2.894 -10.708 11.161 1.00 84.88 158 TRP A CA 1
ATOM 1293 C C . TRP A 1 158 ? -4.328 -11.212 11.265 1.00 84.88 158 TRP A C 1
ATOM 1295 O O . TRP A 1 158 ? -4.707 -12.189 10.631 1.00 84.88 158 TRP A O 1
ATOM 1305 N N . GLY A 1 159 ? -5.143 -10.587 12.113 1.00 87.12 159 GLY A N 1
ATOM 1306 C CA . GLY A 1 159 ? -6.525 -11.004 12.330 1.00 87.12 159 GLY A CA 1
ATOM 1307 C C . GLY A 1 159 ? -6.684 -12.339 13.052 1.00 87.12 159 GLY A C 1
ATOM 1308 O O . GLY A 1 159 ? -7.810 -12.761 13.280 1.00 87.12 159 GLY A O 1
ATOM 1309 N N . LEU A 1 160 ? -5.602 -13.012 13.449 1.00 85.75 160 LEU A N 1
ATOM 1310 C CA . LEU A 1 160 ? -5.650 -14.353 14.046 1.00 85.75 160 LEU A CA 1
ATOM 1311 C C . LEU A 1 160 ? -6.100 -14.352 15.517 1.00 85.75 160 LEU A C 1
ATOM 1313 O O . LEU A 1 160 ? -6.269 -15.406 16.127 1.00 85.75 160 LEU A O 1
ATOM 1317 N N . ASN A 1 161 ? -6.309 -13.175 16.109 1.00 86.94 161 ASN A N 1
ATOM 1318 C CA . ASN A 1 161 ? -6.853 -13.024 17.456 1.00 86.94 161 ASN A CA 1
ATOM 1319 C C . ASN A 1 161 ? -8.388 -12.931 17.467 1.00 86.94 161 ASN A C 1
ATOM 1321 O O . ASN A 1 161 ? -9.022 -12.616 16.460 1.00 86.94 161 ASN A O 1
ATOM 1325 N N . ASN A 1 162 ? -8.990 -13.135 18.641 1.00 88.69 162 ASN A N 1
ATOM 1326 C CA . ASN A 1 162 ? -10.449 -13.122 18.825 1.00 88.69 162 ASN A CA 1
ATOM 1327 C C . ASN A 1 162 ? -11.089 -11.729 18.719 1.00 88.69 162 ASN A C 1
ATOM 1329 O O . ASN A 1 162 ? -12.307 -11.632 18.620 1.00 88.69 162 ASN A O 1
ATOM 1333 N N . GLN A 1 163 ? -10.299 -10.653 18.734 1.00 92.12 163 GLN A N 1
ATOM 1334 C CA . GLN A 1 163 ? -10.821 -9.298 18.549 1.00 92.12 163 GLN A CA 1
ATOM 1335 C C . GLN A 1 163 ? -11.075 -8.978 17.069 1.00 92.12 163 GLN A C 1
ATOM 1337 O O . GLN A 1 163 ? -11.854 -8.082 16.745 1.00 92.12 163 GLN A O 1
ATOM 1342 N N . CYS A 1 164 ? -10.426 -9.699 16.153 1.00 93.25 164 CYS A N 1
ATOM 1343 C CA . CYS A 1 164 ? -10.756 -9.618 14.738 1.00 93.25 164 CYS A CA 1
ATOM 1344 C C . CYS A 1 164 ? -12.070 -10.353 14.486 1.00 93.25 164 CYS A C 1
ATOM 1346 O O . CYS A 1 164 ? -12.131 -11.580 14.607 1.00 93.25 164 CYS A O 1
ATOM 1348 N N . THR A 1 165 ? -13.106 -9.598 14.135 1.00 94.25 165 THR A N 1
ATOM 1349 C CA . THR A 1 165 ? -14.462 -10.133 13.918 1.00 94.25 165 THR A CA 1
ATOM 1350 C C . THR A 1 165 ? -14.805 -10.282 12.441 1.00 94.25 165 THR A C 1
ATOM 1352 O O . THR A 1 165 ? -15.627 -11.122 12.077 1.00 94.25 165 THR A O 1
ATOM 1355 N N . GLU A 1 166 ? -14.148 -9.498 11.586 1.00 94.12 166 GLU A N 1
ATOM 1356 C CA . GLU A 1 166 ? -14.343 -9.505 10.143 1.00 94.12 166 GLU A CA 1
ATOM 1357 C C . GLU A 1 166 ? -13.003 -9.343 9.422 1.00 94.12 166 GLU A C 1
ATOM 1359 O O . GLU A 1 166 ? -12.136 -8.602 9.885 1.00 94.12 166 GLU A O 1
ATOM 1364 N N . VAL A 1 167 ? -12.852 -10.002 8.277 1.00 90.94 167 VAL A N 1
ATOM 1365 C CA . VAL A 1 167 ? -11.716 -9.841 7.365 1.00 90.94 167 VAL A CA 1
ATOM 1366 C C . VAL A 1 167 ? -12.253 -9.489 5.982 1.00 90.94 167 VAL A C 1
ATOM 1368 O O . VAL A 1 167 ? -13.174 -10.147 5.492 1.00 90.94 167 VAL A O 1
ATOM 1371 N N . LEU A 1 168 ? -11.707 -8.439 5.368 1.00 89.81 168 LEU A N 1
ATOM 1372 C CA . LEU A 1 168 ? -12.020 -8.068 3.986 1.00 89.81 168 LEU A CA 1
ATOM 1373 C C . LEU A 1 168 ? -10.979 -8.708 3.062 1.00 89.81 168 LEU A C 1
ATOM 1375 O O . LEU A 1 168 ? -9.802 -8.571 3.345 1.00 89.81 168 LEU A O 1
ATOM 1379 N N . PHE A 1 169 ? -11.364 -9.374 1.974 1.00 82.69 169 PHE A N 1
ATOM 1380 C CA . PHE A 1 169 ? -10.431 -9.909 0.970 1.00 82.69 169 PHE A CA 1
ATOM 1381 C C . PHE A 1 169 ? -10.734 -9.375 -0.410 1.00 82.69 169 PHE A C 1
ATOM 1383 O O . PHE A 1 169 ? -11.894 -9.310 -0.806 1.00 82.69 169 PHE A O 1
ATOM 1390 N N . ILE A 1 170 ? -9.690 -9.070 -1.172 1.00 74.06 170 ILE A N 1
ATOM 1391 C CA . ILE A 1 170 ? -9.823 -8.691 -2.577 1.00 74.06 170 ILE A CA 1
ATOM 1392 C C . ILE A 1 170 ? -9.289 -9.811 -3.471 1.00 74.06 170 ILE A C 1
ATOM 1394 O O . ILE A 1 170 ? -8.310 -9.643 -4.186 1.00 74.06 170 ILE A O 1
ATOM 1398 N N . HIS A 1 171 ? -9.895 -10.988 -3.336 1.00 69.31 171 HIS A N 1
ATOM 1399 C CA . HIS A 1 171 ? -9.740 -12.187 -4.167 1.00 69.31 171 HIS A CA 1
ATOM 1400 C C . HIS A 1 171 ? -10.568 -13.308 -3.522 1.00 69.31 171 HIS A C 1
ATOM 1402 O O . HIS A 1 171 ? -10.685 -13.371 -2.294 1.00 69.31 171 HIS A O 1
ATOM 1408 N N . ASP A 1 172 ? -11.152 -14.191 -4.330 1.00 59.41 172 ASP A N 1
ATOM 1409 C CA . ASP A 1 172 ? -12.000 -15.269 -3.823 1.00 59.41 172 ASP A CA 1
ATOM 1410 C C . ASP A 1 172 ? -11.172 -16.431 -3.291 1.00 59.41 172 ASP A C 1
ATOM 1412 O O . ASP A 1 172 ? -10.819 -17.344 -4.027 1.00 59.41 172 ASP A O 1
ATOM 1416 N N . GLU A 1 173 ? -10.832 -16.393 -2.001 1.00 63.25 173 GLU A N 1
ATOM 1417 C CA . GLU A 1 173 ? -10.258 -17.558 -1.340 1.00 63.25 173 GLU A CA 1
ATOM 1418 C C . GLU A 1 173 ? -10.719 -17.716 0.111 1.00 63.25 173 GLU A C 1
ATOM 1420 O O . GLU A 1 173 ? -10.574 -16.827 0.953 1.00 63.25 173 GLU A O 1
ATOM 1425 N N . LYS A 1 174 ? -11.190 -18.925 0.441 1.00 67.00 174 LYS A N 1
ATOM 1426 C CA . LYS A 1 174 ? -11.379 -19.353 1.830 1.00 67.00 174 LYS A CA 1
ATOM 1427 C C . LYS A 1 174 ? -10.021 -19.586 2.492 1.00 67.00 174 LYS A C 1
ATOM 1429 O O . LYS A 1 174 ? -9.224 -20.406 2.034 1.00 67.00 174 LYS A O 1
ATOM 1434 N N . ILE A 1 175 ? -9.791 -18.923 3.622 1.00 75.25 175 ILE A N 1
ATOM 1435 C CA . ILE A 1 175 ? -8.595 -19.097 4.452 1.00 75.25 175 ILE A CA 1
ATOM 1436 C C . ILE A 1 175 ? -8.997 -19.793 5.755 1.00 75.25 175 ILE A C 1
ATOM 1438 O O . ILE A 1 175 ? -9.784 -19.256 6.534 1.00 75.25 175 ILE A O 1
ATOM 1442 N N . LYS A 1 176 ? -8.456 -20.996 5.988 1.00 78.44 176 LYS A N 1
ATOM 1443 C CA . LYS A 1 176 ? -8.799 -21.849 7.140 1.00 78.44 176 LYS A CA 1
ATOM 1444 C C . LYS A 1 176 ? -8.499 -21.163 8.475 1.00 78.44 176 LYS A C 1
ATOM 1446 O O . LYS A 1 176 ? -9.249 -21.315 9.428 1.00 78.44 176 LYS A O 1
ATOM 1451 N N . GLU A 1 177 ? -7.428 -20.381 8.531 1.00 79.69 177 GLU A N 1
ATOM 1452 C CA . GLU A 1 177 ? -6.992 -19.642 9.716 1.00 79.69 177 GLU A CA 1
ATOM 1453 C C . GLU A 1 177 ? -8.017 -18.604 10.220 1.00 79.69 177 GLU A C 1
ATOM 1455 O O . GLU A 1 177 ? -7.902 -18.134 11.351 1.00 79.69 177 GLU A O 1
ATOM 1460 N N . TYR A 1 178 ? -9.034 -18.268 9.417 1.00 83.56 178 TYR A N 1
ATOM 1461 C CA . TYR A 1 178 ? -10.114 -17.344 9.778 1.00 83.56 178 TYR A CA 1
ATOM 1462 C C . TYR A 1 178 ? -11.452 -18.026 10.066 1.00 83.56 178 TYR A C 1
ATOM 1464 O O . TYR A 1 178 ? -12.503 -17.385 10.013 1.00 83.56 178 TYR A O 1
ATOM 1472 N N . GLU A 1 179 ? -11.423 -19.311 10.412 1.00 82.25 179 GLU A N 1
ATOM 1473 C CA . GLU A 1 179 ? -12.600 -20.028 10.893 1.00 82.25 179 GLU A CA 1
ATOM 1474 C C . GLU A 1 179 ? -13.294 -19.268 12.044 1.00 82.25 179 GLU A C 1
ATOM 1476 O O . GLU A 1 179 ? -12.656 -18.747 12.961 1.00 82.25 179 GLU A O 1
ATOM 1481 N N . GLY A 1 180 ? -14.622 -19.149 11.959 1.00 85.50 180 GLY A N 1
ATOM 1482 C CA . GLY A 1 180 ? -15.441 -18.414 12.929 1.00 85.50 180 GLY A CA 1
ATOM 1483 C C . GLY A 1 180 ? -15.474 -16.888 12.756 1.00 85.50 180 GLY A C 1
ATOM 1484 O O . GLY A 1 180 ? -16.162 -16.217 13.524 1.00 85.50 180 GLY A O 1
ATOM 1485 N N . LYS A 1 181 ? -14.778 -16.318 11.763 1.00 89.75 181 LYS A N 1
ATOM 1486 C CA . LYS A 1 181 ? -14.827 -14.877 11.456 1.00 89.75 181 LYS A CA 1
ATOM 1487 C C . LYS A 1 181 ? -15.747 -14.591 10.279 1.00 89.75 181 LYS A C 1
ATOM 1489 O O . LYS A 1 181 ? -15.905 -15.420 9.384 1.00 89.75 181 LYS A O 1
ATOM 1494 N N . LYS A 1 182 ? -16.319 -13.384 10.240 1.00 92.12 182 LYS A N 1
ATOM 1495 C CA . LYS A 1 182 ? -17.007 -12.902 9.039 1.00 92.12 182 LYS A CA 1
ATOM 1496 C C . LYS A 1 182 ? -15.966 -12.647 7.949 1.00 92.12 182 LYS A C 1
ATOM 1498 O O . LYS A 1 182 ? -15.007 -11.915 8.173 1.00 92.12 182 LYS A O 1
ATOM 1503 N N . ILE A 1 183 ? -16.165 -13.219 6.770 1.00 88.12 183 ILE A N 1
ATOM 1504 C CA . ILE A 1 183 ? -15.285 -12.996 5.624 1.00 88.12 183 ILE A CA 1
ATOM 1505 C C . ILE A 1 183 ? -16.086 -12.268 4.548 1.00 88.12 183 ILE A C 1
ATOM 1507 O O . ILE A 1 183 ? -17.120 -12.766 4.105 1.00 88.12 183 ILE A O 1
ATOM 1511 N N . THR A 1 184 ? -15.615 -11.089 4.149 1.00 88.31 184 THR A N 1
ATOM 1512 C CA . THR A 1 184 ? -16.201 -10.307 3.056 1.00 88.31 184 THR A CA 1
ATOM 1513 C C . THR A 1 184 ? -15.233 -10.336 1.883 1.00 88.31 184 THR A C 1
ATOM 1515 O O . THR A 1 184 ? -14.131 -9.807 1.982 1.00 88.31 184 THR A O 1
ATOM 1518 N N . VAL A 1 185 ? -15.641 -10.964 0.784 1.00 84.88 185 VAL A N 1
ATOM 1519 C CA . VAL A 1 185 ? -14.825 -11.144 -0.423 1.00 84.88 185 VAL A CA 1
ATOM 1520 C C . VAL A 1 185 ? -15.334 -10.234 -1.535 1.00 84.88 185 VAL A C 1
ATOM 1522 O O . VAL A 1 185 ? -16.542 -10.131 -1.759 1.00 84.88 185 VAL A O 1
ATOM 1525 N N . ASN A 1 186 ? -14.418 -9.592 -2.255 1.00 85.75 186 ASN A N 1
ATOM 1526 C CA . ASN A 1 186 ? -14.719 -8.831 -3.463 1.00 85.75 186 ASN A CA 1
ATOM 1527 C C . ASN A 1 186 ? -13.546 -8.885 -4.457 1.00 85.75 186 ASN A C 1
ATOM 1529 O O . ASN A 1 186 ? -12.533 -9.528 -4.194 1.00 85.75 186 ASN A O 1
ATOM 1533 N N . THR A 1 187 ? -13.665 -8.199 -5.594 1.00 85.75 187 THR A N 1
ATOM 1534 C CA . THR A 1 187 ? -12.553 -7.981 -6.532 1.00 85.75 187 THR A CA 1
ATOM 1535 C C . THR A 1 187 ? -12.314 -6.489 -6.724 1.00 85.75 187 THR A C 1
ATOM 1537 O O . THR A 1 187 ? -13.237 -5.681 -6.589 1.00 85.75 187 THR A O 1
ATOM 1540 N N . PHE A 1 188 ? -11.077 -6.112 -7.062 1.00 85.94 188 PHE A N 1
ATOM 1541 C CA . PHE A 1 188 ? -10.725 -4.718 -7.340 1.00 85.94 188 PHE A CA 1
ATOM 1542 C C . PHE A 1 188 ? -11.619 -4.134 -8.434 1.00 85.94 188 PHE A C 1
ATOM 1544 O O . PHE A 1 188 ? -12.222 -3.080 -8.235 1.00 85.94 188 PHE A O 1
ATOM 1551 N N . ASN A 1 189 ? -11.778 -4.863 -9.542 1.00 85.38 189 ASN A N 1
ATOM 1552 C CA . ASN A 1 189 ? -12.610 -4.442 -10.668 1.00 85.38 189 ASN A CA 1
ATOM 1553 C C . ASN A 1 189 ? -14.064 -4.209 -10.247 1.00 85.38 189 ASN A C 1
ATOM 1555 O O . ASN A 1 189 ? -14.626 -3.166 -10.568 1.00 85.38 189 ASN A O 1
ATOM 1559 N N . LYS A 1 190 ? -14.657 -5.124 -9.470 1.00 89.06 190 LYS A N 1
ATOM 1560 C CA . LYS A 1 190 ? -16.047 -4.991 -9.015 1.00 89.06 190 LYS A CA 1
ATOM 1561 C C . LYS A 1 190 ? -16.225 -3.818 -8.050 1.00 89.06 190 LYS A C 1
ATOM 1563 O O . LYS A 1 190 ? -17.171 -3.049 -8.200 1.00 89.06 190 LYS A O 1
ATOM 1568 N N . LEU A 1 191 ? -15.325 -3.638 -7.082 1.00 92.12 191 LEU A N 1
ATOM 1569 C CA . LEU A 1 191 ? -15.369 -2.491 -6.162 1.00 92.12 191 LEU A CA 1
ATOM 1570 C C . LEU A 1 191 ? -15.207 -1.155 -6.899 1.00 92.12 191 LEU A C 1
ATOM 1572 O O . LEU A 1 191 ? -15.890 -0.179 -6.580 1.00 92.12 191 LEU A O 1
ATOM 1576 N N . TRP A 1 192 ? -14.317 -1.113 -7.889 1.00 92.81 192 TRP A N 1
ATOM 1577 C CA . TRP A 1 192 ? -14.063 0.077 -8.691 1.00 92.81 192 TRP A CA 1
ATOM 1578 C C . TRP A 1 192 ? -15.244 0.426 -9.598 1.00 92.81 192 TRP A C 1
ATOM 1580 O O . TRP A 1 192 ? -15.720 1.559 -9.559 1.00 92.81 192 TRP A O 1
ATOM 1590 N N . GLN A 1 193 ? -15.772 -0.544 -10.351 1.00 90.81 193 GLN A N 1
ATOM 1591 C CA . GLN A 1 193 ? -16.922 -0.359 -11.246 1.00 90.81 193 GLN A CA 1
ATOM 1592 C C . GLN A 1 193 ? -18.199 0.026 -10.488 1.00 90.81 193 GLN A C 1
ATOM 1594 O O . GLN A 1 193 ? -18.970 0.851 -10.969 1.00 90.81 193 GLN A O 1
ATOM 1599 N N . ASN A 1 194 ? -18.391 -0.506 -9.276 1.00 92.69 194 ASN A N 1
ATOM 1600 C CA . ASN A 1 194 ? -19.517 -0.139 -8.411 1.00 92.69 194 ASN A CA 1
ATOM 1601 C C . ASN A 1 194 ? -19.320 1.205 -7.688 1.00 92.69 194 ASN A C 1
ATOM 1603 O O . ASN A 1 194 ? -20.243 1.694 -7.034 1.00 92.69 194 ASN A O 1
ATOM 1607 N N . SER A 1 195 ? -18.128 1.802 -7.752 1.00 95.56 195 SER A N 1
ATOM 1608 C CA . SER A 1 195 ? -17.880 3.121 -7.175 1.00 95.56 195 SER A CA 1
ATOM 1609 C C . SER A 1 195 ? -18.377 4.214 -8.116 1.00 95.56 195 SER A C 1
ATOM 1611 O O . SER A 1 195 ? -18.105 4.197 -9.313 1.00 95.56 195 SER A O 1
ATOM 1613 N N . THR A 1 196 ? -19.065 5.212 -7.561 1.00 96.38 196 THR A N 1
ATOM 1614 C CA . THR A 1 196 ? -19.513 6.390 -8.315 1.00 96.38 196 THR A CA 1
ATOM 1615 C C . THR A 1 196 ? -18.318 7.127 -8.943 1.00 96.38 196 THR A C 1
ATOM 1617 O O . THR A 1 196 ? -17.219 7.116 -8.375 1.00 96.38 196 THR A O 1
ATOM 1620 N N . PRO A 1 197 ? -18.502 7.856 -10.060 1.00 95.38 197 PRO A N 1
ATOM 1621 C CA . PRO A 1 197 ? -17.430 8.671 -10.640 1.00 95.38 197 PRO A CA 1
ATOM 1622 C C . PRO A 1 197 ? -16.838 9.690 -9.651 1.00 95.38 197 PRO A C 1
ATOM 1624 O O . PRO A 1 197 ? -15.645 9.993 -9.687 1.00 95.38 197 PRO A O 1
ATOM 1627 N N . THR A 1 198 ? -17.657 10.207 -8.732 1.00 96.94 198 THR A N 1
ATOM 1628 C CA . THR A 1 198 ? -17.235 11.123 -7.662 1.00 96.94 198 THR A CA 1
ATOM 1629 C C . THR A 1 198 ? -16.365 10.431 -6.616 1.00 96.94 198 THR A C 1
ATOM 1631 O O . THR A 1 198 ? -15.347 10.998 -6.207 1.00 96.94 198 THR A O 1
ATOM 1634 N N . LYS A 1 199 ? -16.693 9.188 -6.240 1.00 97.00 199 LYS A N 1
ATOM 1635 C CA . LYS A 1 199 ? -15.863 8.353 -5.368 1.00 97.00 199 LYS A CA 1
ATOM 1636 C C . LYS A 1 199 ? -14.554 7.958 -6.045 1.00 97.00 199 LYS A C 1
ATOM 1638 O O . LYS A 1 199 ? -13.502 8.130 -5.440 1.00 97.00 199 LYS A O 1
ATOM 1643 N N . GLN A 1 200 ? -14.587 7.505 -7.298 1.00 95.38 200 GLN A N 1
ATOM 1644 C CA . GLN A 1 200 ? -13.376 7.187 -8.064 1.00 95.38 200 GLN A CA 1
ATOM 1645 C C . GLN A 1 200 ? -12.441 8.401 -8.146 1.00 95.38 200 GLN A C 1
ATOM 1647 O O . GLN A 1 200 ? -11.251 8.292 -7.855 1.00 95.38 200 GLN A O 1
ATOM 1652 N N . ARG A 1 201 ? -12.982 9.589 -8.453 1.00 94.25 201 ARG A N 1
ATOM 1653 C CA . ARG A 1 201 ? -12.212 10.841 -8.455 1.00 94.25 201 ARG A CA 1
ATOM 1654 C C . ARG A 1 201 ? -11.608 11.145 -7.086 1.00 94.25 201 ARG A C 1
ATOM 1656 O O . ARG A 1 201 ? -10.440 11.512 -7.027 1.00 94.25 201 ARG A O 1
ATOM 1663 N N . PHE A 1 202 ? -12.376 10.976 -6.012 1.00 96.00 202 PHE A N 1
ATOM 1664 C CA . PHE A 1 202 ? -11.884 11.173 -4.649 1.00 96.00 202 PHE A CA 1
ATOM 1665 C C . PHE A 1 202 ? -10.735 10.216 -4.310 1.00 96.00 202 PHE A C 1
ATOM 1667 O O . PHE A 1 202 ? -9.706 10.661 -3.818 1.00 96.00 202 PHE A O 1
ATOM 1674 N N . ILE A 1 203 ? -10.860 8.929 -4.647 1.00 95.94 203 ILE A N 1
ATOM 1675 C CA . ILE A 1 203 ? -9.789 7.944 -4.443 1.00 95.94 203 ILE A CA 1
ATOM 1676 C C . ILE A 1 203 ? -8.528 8.369 -5.202 1.00 95.94 203 ILE A C 1
ATOM 1678 O O . ILE A 1 203 ? -7.456 8.431 -4.609 1.00 95.94 203 ILE A O 1
ATOM 1682 N N . ARG A 1 204 ? -8.644 8.741 -6.483 1.00 93.62 204 ARG A N 1
ATOM 1683 C CA . ARG A 1 204 ? -7.502 9.236 -7.276 1.00 93.62 204 ARG A CA 1
ATOM 1684 C C . ARG A 1 204 ? -6.839 10.455 -6.631 1.00 93.62 204 ARG A C 1
ATOM 1686 O O . ARG A 1 204 ? -5.617 10.492 -6.532 1.00 93.62 204 ARG A O 1
ATOM 1693 N N . GLN A 1 205 ? -7.633 11.406 -6.136 1.00 93.12 205 GLN A N 1
ATOM 1694 C CA . GLN A 1 205 ? -7.129 12.579 -5.416 1.00 93.12 205 GLN A CA 1
ATOM 1695 C C . GLN A 1 205 ? -6.369 12.191 -4.145 1.00 93.12 205 GLN A C 1
ATOM 1697 O O . GLN A 1 205 ? -5.310 12.760 -3.892 1.00 93.12 205 GLN A O 1
ATOM 1702 N N . CYS A 1 206 ? -6.851 11.196 -3.390 1.00 94.25 206 CYS A N 1
ATOM 1703 C CA . CYS A 1 206 ? -6.151 10.720 -2.198 1.00 94.25 206 CYS A CA 1
ATOM 1704 C C . CYS A 1 206 ? -4.744 10.190 -2.504 1.00 94.25 206 CYS A C 1
ATOM 1706 O O . CYS A 1 206 ? -3.833 10.354 -1.700 1.00 94.25 206 CYS A O 1
ATOM 1708 N N . PHE A 1 207 ? -4.559 9.585 -3.677 1.00 93.19 207 PHE A N 1
ATOM 1709 C CA . PHE A 1 207 ? -3.274 9.052 -4.135 1.00 93.19 207 PHE A CA 1
ATOM 1710 C C . PHE A 1 207 ? -2.511 10.008 -5.063 1.00 93.19 207 PHE A C 1
ATOM 1712 O O . PHE A 1 207 ? -1.605 9.566 -5.764 1.00 93.19 207 PHE A O 1
ATOM 1719 N N . ALA A 1 208 ? -2.873 11.298 -5.079 1.00 90.50 208 ALA A N 1
ATOM 1720 C CA . ALA A 1 208 ? -2.245 12.333 -5.905 1.00 90.50 208 ALA A CA 1
ATOM 1721 C C . ALA A 1 208 ? -2.143 11.962 -7.402 1.00 90.50 208 ALA A C 1
ATOM 1723 O O . ALA A 1 208 ? -1.155 12.287 -8.070 1.00 90.50 208 ALA A O 1
ATOM 1724 N N . ILE A 1 209 ? -3.173 11.281 -7.915 1.00 90.50 209 ILE A N 1
ATOM 1725 C CA . ILE A 1 209 ? -3.321 10.917 -9.326 1.00 90.50 209 ILE A CA 1
ATOM 1726 C C . ILE A 1 209 ? -4.147 11.996 -10.027 1.00 90.50 209 ILE A C 1
ATOM 1728 O O . ILE A 1 209 ? -5.339 12.169 -9.757 1.00 90.50 209 ILE A O 1
ATOM 1732 N N . GLU A 1 210 ? -3.503 12.707 -10.942 1.00 87.81 210 GLU A N 1
ATOM 1733 C CA . GLU A 1 210 ? -4.106 13.724 -11.799 1.00 87.81 210 GLU A CA 1
ATOM 1734 C C . GLU A 1 210 ? -4.558 13.120 -13.138 1.00 87.81 210 GLU A C 1
ATOM 1736 O O . GLU A 1 210 ? -4.074 12.071 -13.558 1.00 87.81 210 GLU A O 1
ATOM 1741 N N . ASP A 1 211 ? -5.448 13.798 -13.871 1.00 85.25 211 ASP A N 1
ATOM 1742 C CA . ASP A 1 211 ? -5.890 13.308 -15.189 1.00 85.25 211 ASP A CA 1
ATOM 1743 C C . ASP A 1 211 ? -4.726 13.233 -16.202 1.00 85.25 211 ASP A C 1
ATOM 1745 O O . ASP A 1 211 ? -4.707 12.343 -17.054 1.00 85.25 211 ASP A O 1
ATOM 1749 N N . LYS A 1 212 ? -3.707 14.099 -16.062 1.00 85.81 212 LYS A N 1
ATOM 1750 C CA . LYS A 1 212 ? -2.470 14.013 -16.856 1.00 85.81 212 LYS A CA 1
ATOM 1751 C C . LYS A 1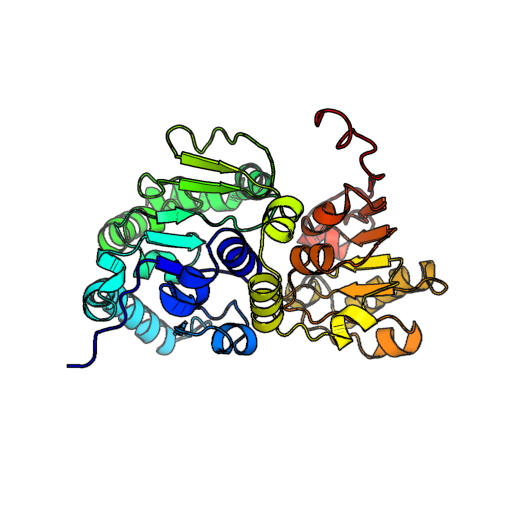 212 ? -1.708 12.712 -16.590 1.00 85.81 212 LYS A C 1
ATOM 1753 O O . LYS A 1 212 ? -1.216 12.115 -17.534 1.00 85.81 212 LYS A O 1
ATOM 1758 N N . ASP A 1 213 ? -1.675 12.247 -15.334 1.00 85.62 213 ASP A N 1
ATOM 1759 C CA . ASP A 1 213 ? -0.991 11.007 -14.961 1.00 85.62 213 ASP A CA 1
ATOM 1760 C C . ASP A 1 213 ? -1.675 9.821 -15.658 1.00 85.62 213 ASP A C 1
ATOM 1762 O O . ASP A 1 213 ? -1.015 8.934 -16.183 1.00 85.62 213 ASP A O 1
ATOM 1766 N N . ILE A 1 214 ? -3.011 9.832 -15.733 1.00 82.31 214 ILE A N 1
ATOM 1767 C CA . ILE A 1 214 ? -3.783 8.800 -16.439 1.00 82.31 214 ILE A CA 1
ATOM 1768 C C . ILE A 1 214 ? -3.453 8.815 -17.930 1.00 82.31 214 ILE A C 1
ATOM 1770 O O . ILE A 1 214 ? -3.188 7.760 -18.497 1.00 82.31 214 ILE A O 1
ATOM 1774 N N . SER A 1 215 ? -3.432 9.994 -18.557 1.00 82.56 215 SER A N 1
ATOM 1775 C CA . SER A 1 215 ? -3.042 10.130 -19.965 1.00 82.56 215 SER A CA 1
ATOM 1776 C C . SER A 1 215 ? -1.602 9.669 -20.199 1.00 82.56 215 SER A C 1
ATOM 1778 O O . SER A 1 215 ? -1.321 9.009 -21.198 1.00 82.56 215 SER A O 1
ATOM 1780 N N . ASP A 1 216 ? -0.692 9.980 -19.279 1.00 82.25 216 ASP A N 1
ATOM 1781 C CA . ASP A 1 216 ? 0.703 9.571 -19.360 1.00 82.25 216 ASP A CA 1
ATOM 1782 C C . ASP A 1 216 ? 0.833 8.055 -19.218 1.00 82.25 216 ASP A C 1
ATOM 1784 O O . ASP A 1 216 ? 1.564 7.433 -19.977 1.00 82.25 216 ASP A O 1
ATOM 1788 N N . TYR A 1 217 ? 0.114 7.410 -18.310 1.00 85.00 217 TYR A N 1
ATOM 1789 C CA . TYR A 1 217 ? 0.212 5.956 -18.173 1.00 85.00 217 TYR A CA 1
ATOM 1790 C C . TYR A 1 217 ? -0.602 5.216 -19.242 1.00 85.00 217 TYR A C 1
ATOM 1792 O O . TYR A 1 217 ? -0.282 4.074 -19.572 1.00 85.00 217 TYR A O 1
ATOM 1800 N N . SER A 1 218 ? -1.614 5.863 -19.829 1.00 76.50 218 SER A N 1
ATOM 1801 C CA . SER A 1 218 ? -2.402 5.297 -20.921 1.00 76.50 218 SER A CA 1
ATOM 1802 C C . SER A 1 218 ? -1.527 5.014 -22.147 1.00 76.50 218 SER A C 1
ATOM 1804 O O . SER A 1 218 ? -0.671 5.812 -22.531 1.00 76.50 218 SER A O 1
ATOM 1806 N N . GLY A 1 219 ? -1.716 3.835 -22.742 1.00 77.44 219 GLY A N 1
ATOM 1807 C CA . GLY A 1 219 ? -0.930 3.374 -23.890 1.00 77.44 219 GLY A CA 1
ATOM 1808 C C . GLY A 1 219 ? 0.408 2.714 -23.546 1.00 77.44 219 GLY A C 1
ATOM 1809 O O . GLY A 1 219 ? 1.132 2.352 -24.466 1.00 77.44 219 GLY A O 1
ATOM 1810 N N . ALA A 1 220 ? 0.747 2.534 -22.264 1.00 87.69 220 ALA A N 1
ATOM 1811 C CA . ALA A 1 220 ? 1.883 1.698 -21.888 1.00 87.69 220 ALA A CA 1
ATOM 1812 C C . ALA A 1 220 ? 1.614 0.224 -22.235 1.00 87.69 220 ALA A C 1
ATOM 1814 O O . ALA A 1 220 ? 0.609 -0.348 -21.818 1.00 87.69 220 ALA A O 1
ATOM 1815 N N . ASP A 1 221 ? 2.542 -0.393 -22.959 1.00 91.12 221 ASP A N 1
ATOM 1816 C CA . ASP A 1 221 ? 2.510 -1.810 -23.314 1.00 91.12 221 ASP A CA 1
ATOM 1817 C C . ASP A 1 221 ? 3.096 -2.671 -22.188 1.00 91.12 221 ASP A C 1
ATOM 1819 O O . ASP A 1 221 ? 2.674 -3.813 -21.974 1.00 91.12 221 ASP A O 1
ATOM 1823 N N . ILE A 1 222 ? 4.063 -2.112 -21.449 1.00 94.31 222 ILE A N 1
ATOM 1824 C CA . ILE A 1 222 ? 4.849 -2.837 -20.453 1.00 94.31 222 ILE A CA 1
ATOM 1825 C C . ILE A 1 222 ? 4.918 -2.071 -19.138 1.00 94.31 222 ILE A C 1
ATOM 1827 O O . ILE A 1 222 ? 5.242 -0.884 -19.114 1.00 94.31 222 ILE A O 1
ATOM 1831 N N . VAL A 1 223 ? 4.690 -2.778 -18.030 1.00 94.94 223 VAL A N 1
ATOM 1832 C CA . VAL A 1 223 ? 5.003 -2.290 -16.683 1.00 94.94 223 VAL A CA 1
ATOM 1833 C C . VAL A 1 223 ? 6.177 -3.055 -16.099 1.00 94.94 223 VAL A C 1
ATOM 1835 O O . VAL A 1 223 ? 6.176 -4.282 -16.062 1.00 94.94 223 VAL A O 1
ATOM 1838 N N . VAL A 1 224 ? 7.173 -2.329 -15.603 1.00 96.75 224 VAL A N 1
ATOM 1839 C CA . VAL A 1 224 ? 8.294 -2.896 -14.851 1.00 96.75 224 VAL A CA 1
ATOM 1840 C C . VAL A 1 224 ? 8.138 -2.490 -13.391 1.00 96.75 224 VAL A C 1
ATOM 1842 O O . VAL A 1 224 ? 8.218 -1.307 -13.056 1.00 96.75 224 VAL A O 1
ATOM 1845 N N . LEU A 1 225 ? 7.899 -3.465 -12.515 1.00 96.12 225 LEU A N 1
ATOM 1846 C CA . LEU A 1 225 ? 7.802 -3.244 -11.073 1.00 96.12 225 LEU A CA 1
ATOM 1847 C C . LEU A 1 225 ? 9.190 -3.345 -10.449 1.00 96.12 225 LEU A C 1
ATOM 1849 O O . LEU A 1 225 ? 9.793 -4.424 -10.464 1.00 96.12 225 LEU A O 1
ATOM 1853 N N . THR A 1 226 ? 9.676 -2.248 -9.867 1.00 96.44 226 THR A N 1
ATOM 1854 C CA . THR A 1 226 ? 10.957 -2.283 -9.155 1.00 96.44 226 THR A CA 1
ATOM 1855 C C . THR A 1 226 ? 10.817 -2.910 -7.771 1.00 96.44 226 THR A C 1
ATOM 1857 O O . THR A 1 226 ? 9.726 -3.064 -7.216 1.00 96.44 226 THR A O 1
ATOM 1860 N N . GLN A 1 227 ? 11.965 -3.261 -7.214 1.00 95.00 227 GLN A N 1
ATOM 1861 C CA . GLN A 1 227 ? 12.191 -3.709 -5.856 1.00 95.00 227 GLN A CA 1
ATOM 1862 C C . GLN A 1 227 ? 13.247 -2.803 -5.211 1.00 95.00 227 GLN A C 1
ATOM 1864 O O . GLN A 1 227 ? 14.191 -2.388 -5.890 1.00 95.00 227 GLN A O 1
ATOM 1869 N N . PRO A 1 228 ? 13.131 -2.517 -3.905 1.00 94.50 228 PRO A N 1
ATOM 1870 C CA . PRO A 1 228 ? 14.004 -1.594 -3.187 1.00 94.50 228 PRO A CA 1
ATOM 1871 C C . PRO A 1 228 ? 15.332 -2.254 -2.766 1.00 94.50 228 PRO A C 1
ATOM 1873 O O . PRO A 1 228 ? 15.753 -2.111 -1.622 1.00 94.50 228 PRO A O 1
ATOM 1876 N N . PHE A 1 229 ? 15.994 -2.993 -3.664 1.00 95.50 229 PHE A N 1
ATOM 1877 C CA . PHE A 1 229 ? 17.145 -3.849 -3.336 1.00 95.50 229 PHE A CA 1
ATOM 1878 C C . PHE A 1 229 ? 18.284 -3.111 -2.623 1.00 95.50 229 PHE A C 1
ATOM 1880 O O . PHE A 1 229 ? 18.827 -3.607 -1.640 1.00 95.50 229 PHE A O 1
ATOM 1887 N N . SER A 1 230 ? 18.616 -1.907 -3.079 1.00 95.00 230 SER A N 1
ATOM 1888 C CA . SER A 1 230 ? 19.658 -1.073 -2.481 1.00 95.00 230 SER A CA 1
ATOM 1889 C C . SER A 1 230 ? 19.241 -0.439 -1.161 1.00 95.00 230 SER A C 1
ATOM 1891 O O . SER A 1 230 ? 20.064 -0.288 -0.260 1.00 95.00 230 SER A O 1
ATOM 1893 N N . ASN A 1 231 ? 17.956 -0.120 -0.993 1.00 92.50 231 ASN A N 1
ATOM 1894 C CA . ASN A 1 231 ? 17.431 0.339 0.291 1.00 92.50 231 ASN A CA 1
ATOM 1895 C C . ASN A 1 231 ? 17.365 -0.791 1.326 1.00 92.50 231 ASN A C 1
ATOM 1897 O O . ASN A 1 231 ? 17.487 -0.510 2.518 1.00 92.50 231 ASN A O 1
ATOM 1901 N N . ASP A 1 232 ? 17.199 -2.030 0.864 1.00 89.69 232 ASP A N 1
ATOM 1902 C CA . ASP A 1 232 ? 17.214 -3.240 1.687 1.00 89.69 232 ASP A CA 1
ATOM 1903 C C . ASP A 1 232 ? 18.644 -3.756 1.939 1.00 89.69 232 ASP A C 1
ATOM 1905 O O . ASP A 1 232 ? 18.843 -4.590 2.814 1.00 89.69 232 ASP A O 1
ATOM 1909 N N . GLY A 1 233 ? 19.653 -3.194 1.262 1.00 91.44 233 GLY A N 1
ATOM 1910 C CA . GLY A 1 233 ? 21.071 -3.507 1.473 1.00 91.44 233 GLY A CA 1
ATOM 1911 C C . GLY A 1 233 ? 21.587 -4.713 0.685 1.00 91.44 233 GLY A C 1
ATOM 1912 O O . GLY A 1 233 ? 22.725 -5.118 0.900 1.00 91.44 233 GLY A O 1
ATOM 1913 N N . ALA A 1 234 ? 20.788 -5.255 -0.238 1.00 93.00 234 ALA A N 1
ATOM 1914 C CA . ALA A 1 234 ? 21.139 -6.430 -1.034 1.00 93.00 234 ALA A CA 1
ATOM 1915 C C . ALA A 1 234 ? 22.226 -6.139 -2.086 1.00 93.00 234 ALA A C 1
ATOM 1917 O O . ALA A 1 234 ? 23.082 -6.978 -2.348 1.00 93.00 234 ALA A O 1
ATOM 1918 N N . ILE A 1 235 ? 22.167 -4.957 -2.708 1.00 96.44 235 ILE A N 1
ATOM 1919 C CA . ILE A 1 235 ? 23.085 -4.488 -3.761 1.00 96.44 235 ILE A CA 1
ATOM 1920 C C . ILE A 1 235 ? 23.290 -2.973 -3.652 1.00 96.44 235 ILE A C 1
ATOM 1922 O O . ILE A 1 235 ? 22.568 -2.277 -2.942 1.00 96.44 235 ILE A O 1
ATOM 1926 N N . THR A 1 236 ? 24.254 -2.424 -4.379 1.00 97.31 236 THR A N 1
ATOM 1927 C CA . THR A 1 236 ? 24.448 -0.976 -4.503 1.00 97.31 236 THR A CA 1
ATOM 1928 C C . THR A 1 236 ? 23.389 -0.326 -5.402 1.00 97.31 236 THR A C 1
ATOM 1930 O O . THR A 1 236 ? 22.732 -0.974 -6.216 1.00 97.31 236 THR A O 1
ATOM 1933 N N . VAL A 1 237 ? 23.237 0.999 -5.297 1.00 97.25 237 VAL A N 1
ATOM 1934 C CA . VAL A 1 237 ? 22.351 1.776 -6.187 1.00 97.25 237 VAL A CA 1
ATOM 1935 C C . VAL A 1 237 ? 22.766 1.638 -7.658 1.00 97.25 237 VAL A C 1
ATOM 1937 O O . VAL A 1 237 ? 21.903 1.550 -8.526 1.00 97.25 237 VAL A O 1
ATOM 1940 N N . ALA A 1 238 ? 24.072 1.590 -7.943 1.00 97.06 238 ALA A N 1
ATOM 1941 C CA . ALA A 1 238 ? 24.588 1.437 -9.304 1.00 97.06 238 ALA A CA 1
ATOM 1942 C C . ALA A 1 238 ? 24.206 0.074 -9.899 1.00 97.06 238 ALA A C 1
ATOM 1944 O O . ALA A 1 238 ? 23.633 0.024 -10.983 1.00 97.06 238 ALA A O 1
ATOM 1945 N N . GLU A 1 239 ? 24.417 -1.010 -9.147 1.00 96.88 239 GLU A N 1
ATOM 1946 C CA . GLU A 1 239 ? 23.995 -2.355 -9.557 1.00 96.88 239 GLU A CA 1
ATOM 1947 C C . GLU A 1 239 ? 22.479 -2.427 -9.769 1.00 96.88 239 GLU A C 1
ATOM 1949 O O . GLU A 1 239 ? 22.018 -3.011 -10.747 1.00 96.88 239 GLU A O 1
ATOM 1954 N N . GLN A 1 240 ? 21.687 -1.787 -8.901 1.00 97.81 240 GLN A N 1
ATOM 1955 C CA . GLN A 1 240 ? 20.236 -1.718 -9.073 1.00 97.81 240 GLN A CA 1
ATOM 1956 C C . GLN A 1 240 ? 19.850 -1.007 -10.380 1.00 97.81 240 GLN A C 1
ATOM 1958 O O . GLN A 1 240 ? 18.987 -1.498 -11.108 1.00 97.81 240 GLN A O 1
ATOM 1963 N N . ILE A 1 241 ? 20.485 0.125 -10.700 1.00 97.81 241 ILE A N 1
ATOM 1964 C CA . ILE A 1 241 ? 20.256 0.837 -11.965 1.00 97.81 241 ILE A CA 1
ATOM 1965 C C . ILE A 1 241 ? 20.611 -0.056 -13.160 1.00 97.81 241 ILE A C 1
ATOM 1967 O O . ILE A 1 241 ? 19.828 -0.115 -14.108 1.00 97.81 241 ILE A O 1
ATOM 1971 N N . ASP A 1 242 ? 21.730 -0.780 -13.106 1.00 97.06 242 ASP A N 1
ATOM 1972 C CA . ASP A 1 242 ? 22.154 -1.677 -14.186 1.00 97.06 242 ASP A CA 1
ATOM 1973 C C . ASP A 1 242 ? 21.190 -2.856 -14.390 1.00 97.06 242 ASP A C 1
ATOM 1975 O O . ASP A 1 242 ? 20.890 -3.213 -15.532 1.00 97.06 242 ASP A O 1
ATOM 1979 N N . LEU A 1 243 ? 20.619 -3.417 -13.316 1.00 96.62 243 LEU A N 1
ATOM 1980 C CA . LEU A 1 243 ? 19.578 -4.446 -13.424 1.00 96.62 243 LEU A CA 1
ATOM 1981 C C . LEU A 1 243 ? 18.365 -3.944 -14.214 1.00 96.62 243 LEU A C 1
ATOM 1983 O O . LEU A 1 243 ? 17.929 -4.595 -15.166 1.00 96.62 243 LEU A O 1
ATOM 1987 N N . TYR A 1 244 ? 17.825 -2.776 -13.854 1.00 97.69 244 TYR A N 1
ATOM 1988 C CA . TYR A 1 244 ? 16.661 -2.231 -14.555 1.00 97.69 244 TYR A CA 1
ATOM 1989 C C . TYR A 1 244 ? 17.007 -1.740 -15.956 1.00 97.69 244 TYR A 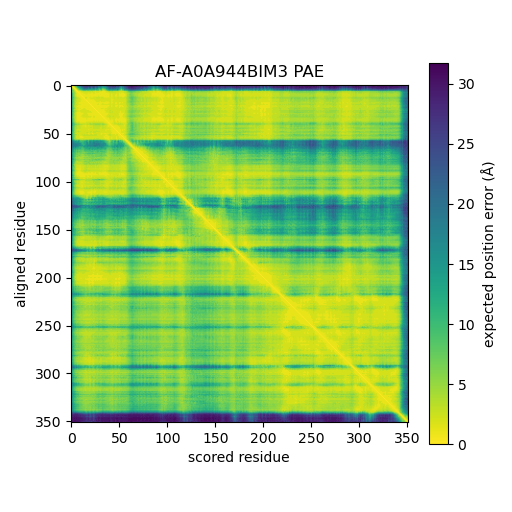C 1
ATOM 1991 O O . TYR A 1 244 ? 16.200 -1.918 -16.862 1.00 97.69 244 TYR A O 1
ATOM 1999 N N . LYS A 1 245 ? 18.212 -1.209 -16.179 1.00 97.50 245 LYS A N 1
ATOM 2000 C CA . LYS A 1 245 ? 18.719 -0.891 -17.519 1.00 97.50 245 LYS A CA 1
ATOM 2001 C C . LYS A 1 245 ? 18.674 -2.113 -18.437 1.00 97.50 245 LYS A C 1
ATOM 2003 O O . LYS A 1 245 ? 18.161 -2.013 -19.547 1.00 97.50 245 LYS A O 1
ATOM 2008 N N . ASN A 1 246 ? 19.146 -3.267 -17.962 1.00 95.69 246 ASN A N 1
ATOM 2009 C CA . ASN A 1 246 ? 19.142 -4.509 -18.739 1.00 95.69 246 ASN A CA 1
ATOM 2010 C C . ASN A 1 246 ? 17.724 -4.987 -19.081 1.00 95.69 246 ASN A C 1
ATOM 2012 O O . ASN A 1 246 ? 17.518 -5.555 -20.151 1.00 95.69 246 ASN A O 1
ATOM 2016 N N . ILE A 1 247 ? 16.746 -4.745 -18.203 1.00 96.31 247 ILE A N 1
ATOM 2017 C CA . ILE A 1 247 ? 15.332 -5.016 -18.497 1.00 96.31 247 ILE A CA 1
ATOM 2018 C C . ILE A 1 247 ? 14.826 -4.045 -19.567 1.00 96.31 247 ILE A C 1
ATOM 2020 O O . ILE A 1 247 ? 14.249 -4.482 -20.556 1.00 96.31 247 ILE A O 1
ATOM 2024 N N . LEU A 1 248 ? 15.056 -2.739 -19.402 1.00 96.56 248 LEU A N 1
ATOM 2025 C CA . LEU A 1 248 ? 14.573 -1.720 -20.340 1.00 96.56 248 LEU A CA 1
ATOM 2026 C C . LEU A 1 248 ? 15.163 -1.891 -21.748 1.00 96.56 248 LEU A C 1
ATOM 2028 O O . LEU A 1 248 ? 14.451 -1.695 -22.728 1.00 96.56 248 LEU A O 1
ATOM 2032 N N . GLU A 1 249 ? 16.423 -2.319 -21.867 1.00 96.19 249 GLU A N 1
ATOM 2033 C CA . GLU A 1 249 ? 17.073 -2.577 -23.159 1.00 96.19 249 GLU A CA 1
ATOM 2034 C C . GLU A 1 249 ? 16.359 -3.663 -23.980 1.00 96.19 249 GLU A C 1
ATOM 2036 O O . GLU A 1 249 ? 16.278 -3.548 -25.203 1.00 96.19 249 GLU A O 1
ATOM 2041 N N . GLN A 1 250 ? 15.787 -4.681 -23.325 1.00 94.31 250 GLN A N 1
ATOM 2042 C CA . GLN A 1 250 ? 15.036 -5.753 -23.997 1.00 94.31 250 GLN A CA 1
ATOM 2043 C C . GLN A 1 250 ? 13.725 -5.261 -24.624 1.00 94.31 250 GLN A C 1
ATOM 2045 O O . GLN A 1 250 ? 13.200 -5.907 -25.527 1.00 94.31 250 GLN A O 1
ATOM 2050 N N . TYR A 1 251 ? 13.209 -4.124 -24.155 1.00 93.12 251 TYR A N 1
ATOM 2051 C CA . TYR A 1 251 ? 11.894 -3.596 -24.516 1.00 93.12 251 TYR A CA 1
ATOM 2052 C C . TYR A 1 251 ? 11.956 -2.169 -25.069 1.00 93.12 251 TYR A C 1
ATOM 2054 O O . TYR A 1 251 ? 10.954 -1.465 -25.070 1.00 93.12 251 TYR A O 1
ATOM 2062 N N . LYS A 1 252 ? 13.121 -1.714 -25.535 1.00 89.31 252 LYS A N 1
ATOM 2063 C CA . LYS A 1 252 ? 13.362 -0.306 -25.902 1.00 89.31 252 LYS A CA 1
ATOM 2064 C C . LYS A 1 252 ? 12.460 0.272 -27.002 1.00 89.31 252 LYS A C 1
ATOM 2066 O O . LYS A 1 252 ? 12.393 1.490 -27.130 1.00 89.31 252 LYS A O 1
ATOM 2071 N N . GLU A 1 253 ? 11.797 -0.580 -27.782 1.00 88.00 253 GLU A N 1
ATOM 2072 C CA . GLU A 1 253 ? 10.847 -0.183 -28.833 1.00 88.00 253 GLU A CA 1
ATOM 2073 C C . GLU A 1 253 ? 9.390 -0.108 -28.331 1.00 88.00 253 GLU A C 1
ATOM 2075 O O . GLU A 1 253 ? 8.500 0.307 -29.068 1.00 88.00 253 GLU A O 1
ATOM 2080 N N . GLU A 1 254 ? 9.132 -0.509 -27.084 1.00 90.12 254 GLU A N 1
ATOM 2081 C CA . GLU A 1 254 ? 7.801 -0.565 -26.474 1.00 90.12 254 GLU A CA 1
ATOM 2082 C C . GLU A 1 254 ? 7.543 0.656 -25.580 1.00 90.12 254 GLU A C 1
ATOM 2084 O O . GLU A 1 254 ? 8.464 1.288 -25.051 1.00 90.12 254 GLU A O 1
ATOM 2089 N N . ASN A 1 255 ? 6.269 0.964 -25.323 1.00 91.69 255 ASN A N 1
ATOM 2090 C CA . ASN A 1 255 ? 5.920 1.995 -24.348 1.00 91.69 255 ASN A CA 1
ATOM 2091 C C . ASN A 1 255 ? 6.008 1.427 -22.927 1.00 91.69 255 ASN A C 1
ATOM 2093 O O . ASN A 1 255 ? 5.123 0.694 -22.480 1.00 91.69 255 ASN A O 1
ATOM 2097 N N . ILE A 1 256 ? 7.068 1.783 -22.200 1.00 94.38 256 ILE A N 1
ATOM 2098 C CA . ILE A 1 256 ? 7.328 1.252 -20.857 1.00 94.38 256 ILE A CA 1
ATOM 2099 C C . ILE A 1 256 ? 6.926 2.256 -19.775 1.00 94.38 256 ILE A C 1
ATOM 2101 O O . ILE A 1 256 ? 7.341 3.420 -19.796 1.00 94.38 256 ILE A O 1
ATOM 2105 N N . ILE A 1 257 ? 6.218 1.770 -18.756 1.00 94.44 257 ILE A N 1
ATOM 2106 C CA . ILE A 1 257 ? 6.144 2.417 -17.446 1.00 94.44 257 ILE A CA 1
ATOM 2107 C C . ILE A 1 257 ? 7.041 1.677 -16.444 1.00 94.44 257 ILE A C 1
ATOM 2109 O O . ILE A 1 257 ? 6.930 0.470 -16.235 1.00 94.44 257 ILE A O 1
ATOM 2113 N N . LEU A 1 258 ? 7.945 2.409 -15.802 1.00 95.38 258 LEU A N 1
ATOM 2114 C CA . LEU A 1 258 ? 8.707 1.936 -14.654 1.00 95.38 258 LEU A CA 1
ATOM 2115 C C . LEU A 1 258 ? 7.947 2.359 -13.397 1.00 95.38 258 LEU A C 1
ATOM 2117 O O . LEU A 1 258 ? 7.731 3.550 -13.175 1.00 95.38 258 LEU A O 1
ATOM 2121 N N . LYS A 1 259 ? 7.525 1.398 -12.576 1.00 94.88 259 LYS A N 1
ATOM 2122 C CA . LYS A 1 259 ? 6.790 1.662 -11.337 1.00 94.88 259 LYS A CA 1
ATOM 2123 C C . LYS A 1 259 ? 7.658 1.301 -10.135 1.00 94.88 259 LYS A C 1
ATOM 2125 O O . LYS A 1 259 ? 7.777 0.116 -9.805 1.00 94.88 259 LYS A O 1
ATOM 2130 N N . PRO A 1 260 ? 8.257 2.302 -9.465 1.00 95.00 260 PRO A N 1
ATOM 2131 C CA . PRO A 1 260 ? 9.054 2.054 -8.286 1.00 95.00 260 PRO A CA 1
ATOM 2132 C C . PRO A 1 260 ? 8.240 1.454 -7.136 1.00 95.00 260 PRO A C 1
ATOM 2134 O O . PRO A 1 260 ? 7.062 1.779 -6.943 1.00 95.00 260 PRO A O 1
ATOM 2137 N N . HIS A 1 261 ? 8.867 0.593 -6.338 1.00 91.56 261 HIS A N 1
ATOM 2138 C CA . HIS A 1 261 ? 8.302 0.170 -5.057 1.00 91.56 261 HIS A CA 1
ATOM 2139 C C . HIS A 1 261 ? 8.164 1.385 -4.108 1.00 91.56 261 HIS A C 1
ATOM 2141 O O . HIS A 1 261 ? 9.057 2.230 -4.098 1.00 91.56 261 HIS A O 1
ATOM 2147 N N . PRO A 1 262 ? 7.136 1.483 -3.236 1.00 86.44 262 PRO A N 1
ATOM 2148 C CA . PRO A 1 262 ? 6.985 2.623 -2.314 1.00 86.44 262 PRO A CA 1
ATOM 2149 C C . PRO A 1 262 ? 8.198 2.893 -1.404 1.00 86.44 262 PRO A C 1
ATOM 2151 O O . PRO A 1 262 ? 8.423 4.019 -0.967 1.00 86.44 262 PRO A O 1
ATOM 2154 N N . ARG A 1 263 ? 8.979 1.846 -1.104 1.00 86.38 263 ARG A N 1
ATOM 2155 C CA . ARG A 1 263 ? 10.222 1.918 -0.307 1.00 86.38 263 ARG A CA 1
ATOM 2156 C C . ARG A 1 263 ? 11.481 2.191 -1.140 1.00 86.38 263 ARG A C 1
ATOM 2158 O O . ARG A 1 263 ? 12.518 2.467 -0.544 1.00 86.38 263 ARG A O 1
ATOM 2165 N N . ASP A 1 264 ? 11.397 2.083 -2.466 1.00 92.69 264 ASP A N 1
ATOM 2166 C CA . ASP A 1 264 ? 12.522 2.291 -3.379 1.00 92.69 264 ASP A CA 1
ATOM 2167 C C . ASP A 1 264 ? 12.758 3.793 -3.550 1.00 92.69 264 ASP A C 1
ATOM 2169 O O . ASP A 1 264 ? 11.883 4.525 -4.015 1.00 92.69 264 ASP A O 1
ATOM 2173 N N . LYS A 1 265 ? 13.926 4.257 -3.107 1.00 91.44 265 LYS A N 1
ATOM 2174 C CA . LYS A 1 265 ? 14.319 5.676 -3.131 1.00 91.44 265 LYS A CA 1
ATOM 2175 C C . LYS A 1 265 ? 15.330 5.982 -4.232 1.00 91.44 265 LYS A C 1
ATOM 2177 O O . LYS A 1 265 ? 15.860 7.091 -4.264 1.00 91.44 265 LYS A O 1
ATOM 2182 N N . THR A 1 266 ? 15.637 5.005 -5.080 1.00 94.56 266 THR A N 1
ATOM 2183 C CA . THR A 1 266 ? 16.564 5.172 -6.198 1.00 94.56 266 THR A CA 1
ATOM 2184 C C . THR A 1 266 ? 16.017 6.188 -7.198 1.00 94.56 266 THR A C 1
ATOM 2186 O O . THR A 1 266 ? 14.840 6.151 -7.556 1.00 94.56 266 THR A O 1
ATOM 2189 N N . ASP A 1 267 ? 16.882 7.092 -7.666 1.00 95.38 267 ASP A N 1
ATOM 2190 C CA . ASP A 1 267 ? 16.556 8.012 -8.754 1.00 95.38 267 ASP A CA 1
ATOM 2191 C C . ASP A 1 267 ? 16.770 7.324 -10.110 1.00 95.38 267 ASP A C 1
ATOM 2193 O O . ASP A 1 267 ? 17.897 7.033 -10.514 1.00 95.38 267 ASP A O 1
ATOM 2197 N N . TYR A 1 268 ? 15.673 7.090 -10.829 1.00 96.62 268 TYR A N 1
ATOM 2198 C CA . TYR A 1 268 ? 15.676 6.482 -12.159 1.00 96.62 268 TYR A CA 1
ATOM 2199 C C . TYR A 1 268 ? 15.627 7.509 -13.302 1.00 96.62 268 TYR A C 1
ATOM 2201 O O . TYR A 1 268 ? 15.474 7.122 -14.461 1.00 96.62 268 TYR A O 1
ATOM 2209 N N . SER A 1 269 ? 15.784 8.807 -13.021 1.00 95.38 269 SER A N 1
ATOM 2210 C CA . SER A 1 269 ? 15.715 9.893 -14.014 1.00 95.38 269 SER A CA 1
ATOM 2211 C C . SER A 1 269 ? 16.654 9.700 -15.215 1.00 95.38 269 SER A C 1
ATOM 2213 O O . SER A 1 269 ? 16.348 10.108 -16.340 1.00 95.38 269 SER A O 1
ATOM 2215 N N . THR A 1 270 ? 17.803 9.053 -15.015 1.00 95.25 270 THR A N 1
ATOM 2216 C CA . THR A 1 270 ? 18.732 8.713 -16.104 1.00 95.25 270 THR A CA 1
ATOM 2217 C C . THR A 1 270 ? 18.164 7.634 -17.024 1.00 95.25 270 THR A C 1
ATOM 2219 O O . THR A 1 270 ? 18.204 7.808 -18.241 1.00 95.25 270 THR A O 1
ATOM 2222 N N . LEU A 1 271 ? 17.563 6.575 -16.469 1.00 96.38 271 LEU A N 1
ATOM 2223 C CA . LEU A 1 271 ? 16.898 5.540 -17.266 1.00 96.38 271 LEU A CA 1
ATOM 2224 C C . LEU A 1 271 ? 15.682 6.106 -18.003 1.00 96.38 271 LEU A C 1
ATOM 2226 O O . LEU A 1 271 ? 15.497 5.813 -19.182 1.00 96.38 271 LEU A O 1
ATOM 2230 N N . GLN A 1 272 ? 14.916 6.978 -17.340 1.00 94.69 272 GLN A N 1
ATOM 2231 C CA . GLN A 1 272 ? 13.778 7.680 -17.935 1.00 94.69 272 GLN A CA 1
ATOM 2232 C C . GLN A 1 272 ? 14.173 8.407 -19.224 1.00 94.69 272 GLN A C 1
ATOM 2234 O O . GLN A 1 272 ? 13.519 8.262 -20.252 1.00 94.69 272 GLN A O 1
ATOM 2239 N N . ARG A 1 273 ? 15.273 9.169 -19.186 1.00 95.06 273 ARG A N 1
ATOM 2240 C CA . ARG A 1 273 ? 15.771 9.914 -20.351 1.00 95.06 273 ARG A CA 1
ATOM 2241 C C . ARG A 1 273 ? 16.328 8.996 -21.434 1.00 95.06 273 ARG A C 1
ATOM 2243 O O . ARG A 1 273 ? 16.082 9.243 -22.609 1.00 95.06 273 ARG A O 1
ATOM 2250 N N . GLN A 1 274 ? 17.069 7.960 -21.046 1.00 95.56 274 GLN A N 1
ATOM 2251 C CA . GLN A 1 274 ? 17.732 7.059 -21.989 1.00 95.56 274 GLN A CA 1
ATOM 2252 C C . GLN A 1 274 ? 16.737 6.182 -22.760 1.00 95.56 274 GLN A C 1
ATOM 2254 O O . GLN A 1 274 ? 16.867 6.038 -23.972 1.00 95.56 274 GLN A O 1
ATOM 2259 N N . TYR A 1 275 ? 15.742 5.629 -22.067 1.00 94.75 275 TYR A N 1
ATOM 2260 C CA . TYR A 1 275 ? 14.788 4.667 -22.629 1.00 94.75 275 TYR A CA 1
ATOM 2261 C C . TYR A 1 275 ? 13.419 5.275 -22.927 1.00 94.75 275 TYR A C 1
ATOM 2263 O O . TYR A 1 275 ? 12.512 4.561 -23.339 1.00 94.75 275 TYR A O 1
ATOM 2271 N N . LYS A 1 276 ? 13.244 6.583 -22.690 1.00 92.75 276 LYS A N 1
ATOM 2272 C CA . LYS A 1 276 ? 11.963 7.296 -22.834 1.00 92.75 276 LYS A CA 1
ATOM 2273 C C . LYS A 1 276 ? 10.804 6.619 -22.084 1.00 92.75 276 LYS A C 1
ATOM 2275 O O . LYS A 1 276 ? 9.644 6.801 -22.446 1.00 92.75 276 LYS A O 1
ATOM 2280 N N . CYS A 1 277 ? 11.106 5.852 -21.035 1.00 92.75 277 CYS A N 1
ATOM 2281 C CA . CYS A 1 277 ? 10.089 5.233 -20.200 1.00 92.75 277 CYS A CA 1
ATOM 2282 C C . CYS A 1 277 ? 9.445 6.284 -19.288 1.00 92.75 277 CYS A C 1
ATOM 2284 O O . CYS A 1 277 ? 10.014 7.344 -19.023 1.00 92.75 277 CYS A O 1
ATOM 2286 N N . LYS A 1 278 ? 8.240 6.003 -18.801 1.00 92.62 278 LYS A N 1
ATOM 2287 C CA . LYS A 1 278 ? 7.527 6.875 -17.860 1.00 92.62 278 LY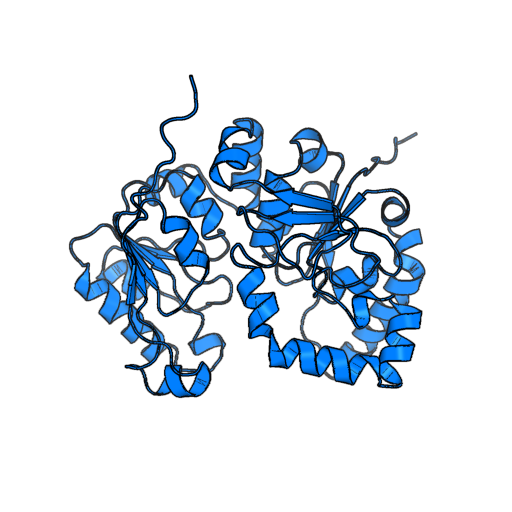S A CA 1
ATOM 2288 C C . LYS A 1 278 ? 7.704 6.336 -16.445 1.00 92.62 278 LYS A C 1
ATOM 2290 O O . LYS A 1 278 ? 7.545 5.140 -16.227 1.00 92.62 278 LYS A O 1
ATOM 2295 N N . ILE A 1 279 ? 8.035 7.194 -15.482 1.00 93.06 279 ILE A N 1
ATOM 2296 C CA . ILE A 1 279 ? 8.161 6.784 -14.077 1.00 93.06 279 ILE A CA 1
ATOM 2297 C C . ILE A 1 279 ? 6.841 7.061 -13.365 1.00 93.06 279 ILE A C 1
ATOM 2299 O O . ILE A 1 279 ? 6.423 8.212 -13.255 1.00 93.06 279 ILE A O 1
ATOM 2303 N N . VAL A 1 280 ? 6.201 6.010 -12.856 1.00 91.88 280 VAL A N 1
ATOM 2304 C CA . VAL A 1 280 ? 5.003 6.139 -12.016 1.00 91.88 280 VAL A CA 1
ATOM 2305 C C . VAL A 1 280 ? 5.417 6.636 -10.632 1.00 91.88 280 VAL A C 1
ATOM 2307 O O . VAL A 1 280 ? 6.410 6.174 -10.070 1.00 91.88 280 VAL A O 1
ATOM 2310 N N . LYS A 1 281 ? 4.643 7.553 -10.041 1.00 89.44 281 LYS A N 1
ATOM 2311 C CA . LYS A 1 281 ? 4.859 7.994 -8.652 1.00 89.44 281 LYS A CA 1
ATOM 2312 C C . LYS A 1 281 ? 4.835 6.776 -7.712 1.00 89.44 281 LYS A C 1
ATOM 2314 O O . LYS A 1 281 ? 3.856 6.034 -7.679 1.00 89.44 281 LYS A O 1
ATOM 2319 N N . SER A 1 282 ? 5.892 6.582 -6.921 1.00 84.06 282 SER A N 1
ATOM 2320 C CA . SER A 1 282 ? 6.103 5.362 -6.114 1.00 84.06 282 SER A CA 1
ATOM 2321 C C . SER A 1 282 ? 5.000 5.079 -5.088 1.00 84.06 282 SER A C 1
ATOM 2323 O O . SER A 1 282 ? 4.789 3.933 -4.695 1.00 84.06 282 SER A O 1
ATOM 2325 N N . HIS A 1 283 ? 4.284 6.118 -4.657 1.00 85.88 283 HIS A N 1
ATOM 2326 C CA . HIS A 1 283 ? 3.200 6.019 -3.688 1.00 85.88 283 HIS A CA 1
ATOM 2327 C C . HIS A 1 283 ? 1.870 5.532 -4.278 1.00 85.88 283 HIS A C 1
ATOM 2329 O O . HIS A 1 283 ? 0.962 5.217 -3.509 1.00 85.88 283 HIS A O 1
ATOM 2335 N N . ILE A 1 284 ? 1.741 5.467 -5.608 1.00 89.81 284 ILE A N 1
ATOM 2336 C CA . ILE A 1 284 ? 0.557 4.917 -6.271 1.00 89.81 284 ILE A CA 1
ATOM 2337 C C . ILE A 1 284 ? 0.562 3.388 -6.079 1.00 89.81 284 ILE A C 1
ATOM 2339 O O . ILE A 1 284 ? 1.515 2.721 -6.508 1.00 89.81 284 ILE A O 1
ATOM 2343 N N . PRO A 1 285 ? -0.475 2.801 -5.444 1.00 89.88 285 PRO A N 1
ATOM 2344 C CA . PRO A 1 285 ? -0.619 1.348 -5.359 1.00 89.88 285 PRO A CA 1
ATOM 2345 C C . PRO A 1 285 ? -0.611 0.709 -6.756 1.00 89.88 285 PRO A C 1
ATOM 2347 O O . PRO A 1 285 ? -1.241 1.237 -7.675 1.00 89.88 285 PRO A O 1
ATOM 2350 N N . THR A 1 286 ? 0.076 -0.430 -6.927 1.00 89.44 286 THR A N 1
ATOM 2351 C CA . THR A 1 286 ? 0.102 -1.148 -8.223 1.00 89.44 286 THR A CA 1
ATOM 2352 C C . THR A 1 286 ? -1.319 -1.507 -8.670 1.00 89.44 286 THR A C 1
ATOM 2354 O O . THR A 1 286 ? -1.651 -1.448 -9.849 1.00 89.44 286 THR A O 1
ATOM 2357 N N . GLU A 1 287 ? -2.178 -1.829 -7.711 1.00 87.75 287 GLU A N 1
ATOM 2358 C CA . GLU A 1 287 ? -3.563 -2.210 -7.927 1.00 87.75 287 GLU A CA 1
ATOM 2359 C C . GLU A 1 287 ? -4.406 -1.037 -8.433 1.00 87.75 287 GLU A C 1
ATOM 2361 O O . GLU A 1 287 ? -5.192 -1.194 -9.365 1.00 87.75 287 GLU A O 1
ATOM 2366 N N . LEU A 1 288 ? -4.194 0.168 -7.892 1.00 89.88 288 LEU A N 1
ATOM 2367 C CA . LEU A 1 288 ? -4.876 1.367 -8.376 1.00 89.88 288 LEU A CA 1
ATOM 2368 C C . LEU A 1 288 ? -4.429 1.730 -9.795 1.00 89.88 288 LEU A C 1
ATOM 2370 O O . LEU A 1 288 ? -5.256 2.147 -10.601 1.00 89.88 288 LEU A O 1
ATOM 2374 N N . LEU A 1 289 ? -3.146 1.534 -10.114 1.00 88.56 289 LEU A N 1
ATOM 2375 C CA . LEU A 1 289 ? -2.618 1.719 -11.468 1.00 88.56 289 LEU A CA 1
ATOM 2376 C C . LEU A 1 289 ? -3.313 0.791 -12.480 1.00 88.56 289 LEU A C 1
ATOM 2378 O O . LEU A 1 289 ? -3.648 1.235 -13.576 1.00 88.56 289 LEU A O 1
ATOM 2382 N N . ALA A 1 290 ? -3.583 -0.463 -12.105 1.00 85.62 290 ALA A N 1
ATOM 2383 C CA . ALA A 1 290 ? -4.344 -1.389 -12.944 1.00 85.62 290 ALA A CA 1
ATOM 2384 C C . ALA A 1 290 ? -5.806 -0.930 -13.138 1.00 85.62 290 ALA A C 1
ATOM 2386 O O . ALA A 1 290 ? -6.347 -1.022 -14.238 1.00 85.62 290 ALA A O 1
ATOM 2387 N N . LEU A 1 291 ? -6.435 -0.376 -12.095 1.00 86.31 291 LEU A N 1
ATOM 2388 C CA . LEU A 1 291 ? -7.837 0.066 -12.123 1.00 86.31 291 LEU A CA 1
ATOM 2389 C C . LEU A 1 291 ? -8.100 1.331 -12.948 1.00 86.31 291 LEU A C 1
ATOM 2391 O O . LEU A 1 291 ? -9.191 1.488 -13.497 1.00 86.31 291 LEU A O 1
ATOM 2395 N N . ILE A 1 292 ? -7.131 2.245 -13.050 1.00 81.94 292 ILE A N 1
ATOM 2396 C CA . ILE A 1 292 ? -7.296 3.512 -13.788 1.00 81.94 292 ILE A CA 1
ATOM 2397 C C . ILE A 1 292 ? -7.160 3.365 -15.314 1.00 81.94 292 ILE A C 1
ATOM 2399 O O . ILE A 1 292 ? -7.083 4.372 -16.016 1.00 81.94 292 ILE A O 1
ATOM 2403 N N . GLY A 1 293 ? -7.192 2.133 -15.836 1.00 68.31 293 GLY A N 1
ATOM 2404 C CA . GLY A 1 293 ? -7.350 1.862 -17.268 1.00 68.31 293 GLY A CA 1
ATOM 2405 C C . GLY A 1 293 ? -6.044 1.733 -18.049 1.00 68.31 293 GLY A C 1
ATOM 2406 O O . GLY A 1 293 ? -6.032 1.964 -19.258 1.00 68.31 293 GLY A O 1
ATOM 2407 N N . VAL A 1 294 ? -4.942 1.363 -17.392 1.00 73.81 294 VAL A N 1
ATOM 2408 C CA . VAL A 1 294 ? -3.687 1.068 -18.092 1.00 73.81 294 VAL A CA 1
ATOM 2409 C C . VAL A 1 294 ? -3.759 -0.345 -18.683 1.00 73.81 294 VAL A C 1
ATOM 2411 O O . VAL A 1 294 ? -3.688 -1.334 -17.955 1.00 73.81 294 VAL A O 1
ATOM 2414 N N . ASN A 1 295 ? -3.908 -0.447 -20.007 1.00 75.50 295 ASN A N 1
ATOM 2415 C CA . ASN A 1 295 ? -3.963 -1.725 -20.726 1.00 75.50 295 ASN A CA 1
ATOM 2416 C C . ASN A 1 295 ? -2.560 -2.329 -20.921 1.00 75.50 295 ASN A C 1
ATOM 2418 O O . ASN A 1 295 ? -1.997 -2.295 -22.013 1.00 75.50 295 ASN A O 1
ATOM 2422 N N . ILE A 1 296 ? -1.996 -2.858 -19.838 1.00 88.19 296 ILE A N 1
ATOM 2423 C CA . ILE A 1 296 ? -0.686 -3.509 -19.833 1.00 88.19 296 ILE A CA 1
ATOM 2424 C C . ILE A 1 296 ? -0.755 -4.844 -20.582 1.00 88.19 296 ILE A C 1
ATOM 2426 O O . ILE A 1 296 ? -1.542 -5.722 -20.232 1.00 88.19 296 ILE A O 1
ATOM 2430 N N . LYS A 1 297 ? 0.129 -5.052 -21.562 1.00 91.38 297 LYS A N 1
ATOM 2431 C CA . LYS A 1 297 ? 0.296 -6.347 -22.244 1.00 91.38 297 LYS A CA 1
ATOM 2432 C C . LYS A 1 297 ? 1.256 -7.258 -21.490 1.00 91.38 297 LYS A C 1
ATOM 2434 O O . LYS A 1 297 ? 1.014 -8.460 -21.397 1.00 91.38 297 LYS A O 1
ATOM 2439 N N . THR A 1 298 ? 2.341 -6.693 -20.955 1.00 94.12 298 THR A N 1
ATOM 2440 C CA . THR A 1 298 ? 3.371 -7.444 -20.221 1.00 94.12 298 THR A CA 1
ATOM 2441 C C . THR A 1 298 ? 3.746 -6.761 -18.908 1.00 94.12 298 THR A C 1
ATOM 2443 O O . THR A 1 298 ? 4.061 -5.575 -18.883 1.00 94.12 298 THR A O 1
ATOM 2446 N N . ALA A 1 299 ? 3.765 -7.512 -17.811 1.00 94.88 299 ALA A N 1
ATOM 2447 C CA . ALA A 1 299 ? 4.232 -7.051 -16.510 1.00 94.88 299 ALA A CA 1
ATOM 2448 C C . ALA A 1 299 ? 5.519 -7.783 -16.116 1.00 94.88 299 ALA A C 1
ATOM 2450 O O . ALA A 1 299 ? 5.551 -9.009 -16.050 1.00 94.88 299 ALA A O 1
ATOM 2451 N N . VAL A 1 300 ? 6.589 -7.038 -15.850 1.00 96.88 300 VAL A N 1
ATOM 2452 C CA . VAL A 1 300 ? 7.912 -7.573 -15.512 1.00 96.88 300 VAL A CA 1
ATOM 2453 C C . VAL A 1 300 ? 8.228 -7.275 -14.052 1.00 96.88 300 VAL A C 1
ATOM 2455 O O . VAL A 1 300 ? 8.070 -6.146 -13.583 1.00 96.88 300 VAL A O 1
ATOM 2458 N N . THR A 1 301 ? 8.702 -8.276 -13.317 1.00 96.19 301 THR A N 1
ATOM 2459 C CA . THR A 1 301 ? 9.190 -8.101 -11.947 1.00 96.19 301 THR A CA 1
ATOM 2460 C C . THR A 1 301 ? 10.259 -9.132 -11.612 1.00 96.19 301 THR A C 1
ATOM 2462 O O . THR A 1 301 ? 10.272 -10.219 -12.178 1.00 96.19 301 THR A O 1
ATOM 2465 N N . PHE A 1 302 ? 11.121 -8.825 -10.644 1.00 95.25 302 PHE A N 1
ATOM 2466 C CA . PHE A 1 302 ? 11.973 -9.843 -10.031 1.00 95.25 302 PHE A CA 1
ATOM 2467 C C . PHE A 1 302 ? 11.138 -10.850 -9.237 1.00 95.25 302 PHE A C 1
ATOM 2469 O O . PHE A 1 302 ? 11.147 -12.034 -9.550 1.00 95.25 302 PHE A O 1
ATOM 2476 N N . PHE A 1 303 ? 10.373 -10.379 -8.248 1.00 90.38 303 PHE A N 1
ATOM 2477 C CA . PHE A 1 303 ? 9.535 -11.249 -7.412 1.00 90.38 303 PHE A CA 1
ATOM 2478 C C . PHE A 1 303 ? 8.426 -10.501 -6.645 1.00 90.38 303 PHE A C 1
ATOM 2480 O O . PHE A 1 303 ? 8.069 -10.848 -5.521 1.00 90.38 303 PHE A O 1
ATOM 2487 N N . SER A 1 304 ? 7.870 -9.424 -7.214 1.00 88.19 304 SER A N 1
ATOM 2488 C CA . SER A 1 304 ? 6.768 -8.695 -6.563 1.00 88.19 304 SER A CA 1
ATOM 2489 C C . SER A 1 304 ? 5.451 -9.457 -6.675 1.00 88.19 304 SER A C 1
ATOM 2491 O O . SER A 1 304 ? 4.966 -9.665 -7.783 1.00 88.19 304 SER A O 1
ATOM 2493 N N . SER A 1 305 ? 4.796 -9.775 -5.555 1.00 82.50 305 SER A N 1
ATOM 2494 C CA . SER A 1 305 ? 3.438 -10.345 -5.581 1.00 82.50 305 SER A CA 1
ATOM 2495 C C . SER A 1 305 ? 2.392 -9.380 -6.151 1.00 82.50 305 SER A C 1
ATOM 2497 O O . SER A 1 305 ? 1.407 -9.824 -6.729 1.00 82.50 305 SER A O 1
ATOM 2499 N N . SER A 1 306 ? 2.612 -8.061 -6.080 1.00 84.50 306 SER A N 1
ATOM 2500 C CA . SER A 1 306 ? 1.681 -7.088 -6.676 1.00 84.50 306 SER A CA 1
ATOM 2501 C C . SER A 1 306 ? 1.572 -7.205 -8.202 1.00 84.50 306 SER A C 1
ATOM 2503 O O . SER A 1 306 ? 0.639 -6.663 -8.781 1.00 84.50 306 SER A O 1
ATOM 2505 N N . VAL A 1 307 ? 2.482 -7.934 -8.866 1.00 88.12 307 VAL A N 1
ATOM 2506 C CA . VAL A 1 307 ? 2.424 -8.176 -10.317 1.00 88.12 307 VAL A CA 1
ATOM 2507 C C . VAL A 1 307 ? 1.196 -8.984 -10.731 1.00 88.12 307 VAL A C 1
ATOM 2509 O O . VAL A 1 307 ? 0.694 -8.826 -11.840 1.00 88.12 307 VAL A O 1
ATOM 2512 N N . TYR A 1 308 ? 0.681 -9.831 -9.843 1.00 84.81 308 TYR A N 1
ATOM 2513 C CA . TYR A 1 308 ? -0.409 -10.734 -10.182 1.00 84.81 308 TYR A CA 1
ATOM 2514 C C . TYR A 1 308 ? -1.758 -10.017 -10.359 1.00 84.81 308 TYR A C 1
ATOM 2516 O O . TYR A 1 308 ? -2.667 -10.605 -10.938 1.00 84.81 308 TYR A O 1
ATOM 2524 N N . ILE A 1 309 ? -1.881 -8.732 -9.983 1.00 83.75 309 ILE A N 1
ATOM 2525 C CA . ILE A 1 309 ? -3.056 -7.923 -10.357 1.00 83.75 309 ILE A CA 1
ATOM 2526 C C . ILE A 1 309 ? -3.251 -7.861 -11.880 1.00 83.75 309 ILE A C 1
ATOM 2528 O O . ILE A 1 309 ? -4.371 -7.718 -12.362 1.00 83.75 309 ILE A O 1
ATOM 2532 N N . PHE A 1 310 ? -2.163 -8.013 -12.639 1.00 86.25 310 PHE A N 1
ATOM 2533 C CA . PHE A 1 310 ? -2.168 -8.008 -14.095 1.00 86.25 310 PHE A CA 1
ATOM 2534 C C . PHE A 1 310 ? -2.431 -9.396 -14.708 1.00 86.25 310 PHE A C 1
ATOM 2536 O O . PHE A 1 310 ? -2.670 -9.481 -15.907 1.00 86.25 310 PHE A O 1
ATOM 2543 N N . ASN A 1 311 ? -2.433 -10.484 -13.923 1.00 81.50 311 ASN A N 1
ATOM 2544 C CA . ASN A 1 311 ? -2.455 -11.865 -14.439 1.00 81.50 311 ASN A CA 1
ATOM 2545 C C . ASN A 1 311 ? -3.702 -12.206 -15.276 1.00 81.50 311 ASN A C 1
ATOM 2547 O O . ASN A 1 311 ? -3.673 -13.111 -16.101 1.00 81.50 311 ASN A O 1
ATOM 2551 N N . GLN A 1 312 ? -4.803 -11.477 -15.082 1.00 77.38 312 GLN A N 1
ATOM 2552 C CA . GLN A 1 312 ? -6.032 -11.680 -15.854 1.00 77.38 312 GLN A CA 1
ATOM 2553 C C . GLN A 1 312 ? -5.897 -11.242 -17.322 1.00 77.38 312 GLN A C 1
ATOM 2555 O O . GLN A 1 312 ? -6.568 -11.794 -18.189 1.00 77.38 312 GLN A O 1
ATOM 2560 N N . TYR A 1 313 ? -5.049 -10.250 -17.617 1.00 81.94 313 TYR A N 1
ATOM 2561 C CA . TYR A 1 313 ? -5.014 -9.598 -18.936 1.00 81.94 313 TYR A CA 1
ATOM 2562 C C . TYR A 1 313 ? -3.607 -9.485 -19.530 1.00 81.94 313 TYR A C 1
ATOM 2564 O O . TYR A 1 313 ? -3.464 -9.251 -20.729 1.00 81.94 313 TYR A O 1
ATOM 2572 N N . SER A 1 314 ? -2.566 -9.674 -18.719 1.00 89.69 314 SER A N 1
ATOM 2573 C CA . SER A 1 314 ? -1.178 -9.423 -19.094 1.00 89.69 314 SER A CA 1
ATOM 2574 C C . SER A 1 314 ? -0.316 -10.667 -18.924 1.00 89.69 314 SER A C 1
ATOM 2576 O O . SER A 1 314 ? -0.475 -11.443 -17.983 1.00 89.69 314 SER A O 1
ATOM 2578 N N . LYS A 1 315 ? 0.664 -10.826 -19.813 1.00 94.19 315 LYS A N 1
ATOM 2579 C CA . LYS A 1 315 ? 1.766 -11.770 -19.623 1.00 94.19 315 LYS A CA 1
ATOM 2580 C C . LYS A 1 315 ? 2.634 -11.286 -18.463 1.00 94.19 315 LYS A C 1
ATOM 2582 O O . LYS A 1 315 ? 3.100 -10.152 -18.482 1.00 94.19 315 LYS A O 1
ATOM 2587 N N . ILE A 1 316 ? 2.913 -12.138 -17.487 1.00 94.62 316 ILE A N 1
ATOM 2588 C CA . ILE A 1 316 ? 3.844 -11.836 -16.399 1.00 94.62 316 ILE A CA 1
ATOM 2589 C C . ILE A 1 316 ? 5.196 -12.480 -16.694 1.00 94.62 316 ILE A C 1
ATOM 2591 O O . ILE A 1 316 ? 5.290 -13.669 -17.003 1.00 94.62 316 ILE A O 1
ATOM 2595 N N . ILE A 1 317 ? 6.251 -11.685 -16.560 1.00 96.44 317 ILE A N 1
ATOM 2596 C CA . ILE A 1 317 ? 7.643 -12.124 -16.593 1.00 96.44 317 ILE A CA 1
ATOM 2597 C C . ILE A 1 317 ? 8.192 -11.974 -15.179 1.00 96.44 317 ILE A C 1
ATOM 2599 O O . ILE A 1 317 ? 8.452 -10.866 -14.706 1.00 96.44 317 ILE A O 1
ATOM 2603 N N . TRP A 1 318 ? 8.331 -13.106 -14.502 1.00 95.38 318 TRP A N 1
ATOM 2604 C CA . TRP A 1 318 ? 8.903 -13.215 -13.170 1.00 95.38 318 TRP A CA 1
ATOM 2605 C C . TRP A 1 318 ? 10.365 -13.628 -13.319 1.00 95.38 318 TRP A C 1
ATOM 2607 O O . TRP A 1 318 ? 10.645 -14.754 -13.718 1.00 95.38 318 TRP A O 1
ATOM 2617 N N . LEU A 1 319 ? 11.298 -12.720 -13.046 1.00 96.06 319 LEU A N 1
ATOM 2618 C CA . LEU A 1 319 ? 12.728 -12.973 -13.258 1.00 96.06 319 LEU A CA 1
ATOM 2619 C C . LEU A 1 319 ? 13.335 -13.857 -12.163 1.00 96.06 319 LEU A C 1
ATOM 2621 O O . LEU A 1 319 ? 14.359 -14.487 -12.393 1.00 96.06 319 LEU A O 1
ATOM 2625 N N . GLY A 1 320 ? 12.713 -13.914 -10.984 1.00 93.75 320 GLY A N 1
ATOM 2626 C CA . GLY A 1 320 ? 13.259 -14.637 -9.845 1.00 93.75 320 GLY A CA 1
ATOM 2627 C C . GLY A 1 320 ? 14.556 -14.008 -9.329 1.00 93.75 320 GLY A C 1
ATOM 2628 O O . GLY A 1 320 ? 14.816 -12.823 -9.526 1.00 93.75 320 GLY A O 1
ATOM 2629 N N . THR A 1 321 ? 15.360 -14.797 -8.626 1.00 95.19 321 THR A N 1
ATOM 2630 C CA . THR A 1 321 ? 16.647 -14.379 -8.041 1.00 95.19 321 THR A CA 1
ATOM 2631 C C . THR A 1 321 ? 17.794 -15.312 -8.407 1.00 95.19 321 THR A C 1
ATOM 2633 O O . THR A 1 321 ? 18.942 -14.974 -8.133 1.00 95.19 321 THR A O 1
ATOM 2636 N N . GLU A 1 322 ? 17.522 -16.478 -9.000 1.00 93.94 322 GLU A N 1
ATOM 2637 C CA . GLU A 1 322 ? 18.526 -17.533 -9.174 1.00 93.94 322 GLU A CA 1
ATOM 2638 C C . GLU A 1 322 ? 19.748 -17.111 -9.983 1.00 93.94 322 GLU A C 1
ATOM 2640 O O . GLU A 1 322 ? 20.870 -17.427 -9.581 1.00 93.94 322 GLU A O 1
ATOM 2645 N N . ASP A 1 323 ? 19.530 -16.340 -11.046 1.00 92.19 323 ASP A N 1
ATOM 2646 C CA . ASP A 1 323 ? 20.583 -15.836 -11.931 1.00 92.19 323 ASP A CA 1
ATOM 2647 C C . ASP A 1 323 ? 21.329 -14.618 -11.351 1.00 92.19 323 ASP A C 1
ATOM 2649 O O . ASP A 1 323 ? 22.243 -14.079 -11.976 1.00 92.19 323 ASP A O 1
ATOM 2653 N N . PHE A 1 324 ? 20.968 -14.173 -10.142 1.00 93.94 324 PHE A N 1
ATOM 2654 C CA . PHE A 1 324 ? 21.483 -12.959 -9.511 1.00 93.94 324 PHE A CA 1
ATOM 2655 C C . PHE A 1 324 ? 22.086 -13.282 -8.133 1.00 93.94 324 PHE A C 1
ATOM 2657 O O . PHE A 1 324 ? 21.380 -13.200 -7.125 1.00 93.94 324 PHE A O 1
ATOM 2664 N N . PRO A 1 325 ? 23.394 -13.608 -8.038 1.00 93.56 325 PRO A N 1
ATOM 2665 C CA . PRO A 1 325 ? 24.008 -14.130 -6.813 1.00 93.56 325 PRO A CA 1
ATOM 2666 C C . PRO A 1 325 ? 23.760 -13.295 -5.550 1.00 93.56 325 PRO A C 1
ATOM 2668 O O . PRO A 1 325 ? 23.440 -13.858 -4.506 1.00 93.56 325 PRO A O 1
ATOM 2671 N N . ALA A 1 326 ? 23.852 -11.965 -5.645 1.00 92.25 326 ALA A N 1
ATOM 2672 C CA . ALA A 1 326 ? 23.600 -11.072 -4.512 1.00 92.25 326 ALA A CA 1
ATOM 2673 C C . ALA A 1 326 ? 22.127 -11.099 -4.061 1.00 92.25 326 ALA A C 1
ATOM 2675 O O . ALA A 1 326 ? 21.842 -11.183 -2.869 1.00 92.25 326 ALA A O 1
ATOM 2676 N N . LEU A 1 327 ? 21.183 -11.116 -5.009 1.00 93.62 327 LEU A N 1
ATOM 2677 C CA . LEU A 1 327 ? 19.754 -11.206 -4.695 1.00 93.62 327 LEU A CA 1
ATOM 2678 C C . LEU A 1 327 ? 19.387 -12.587 -4.143 1.00 93.62 327 LEU A C 1
ATOM 2680 O O . LEU A 1 327 ? 18.611 -12.676 -3.197 1.00 93.62 327 LEU A O 1
ATOM 2684 N N . LYS A 1 328 ? 19.970 -13.659 -4.691 1.00 92.94 328 LYS A N 1
ATOM 2685 C CA . LYS A 1 328 ? 19.797 -15.029 -4.193 1.00 92.94 328 LYS A CA 1
ATOM 2686 C C . LYS A 1 328 ? 20.302 -15.182 -2.760 1.00 92.94 328 LYS A C 1
ATOM 2688 O O . LYS A 1 328 ? 19.669 -15.874 -1.968 1.00 92.94 328 LYS A O 1
ATOM 2693 N N . ALA A 1 329 ? 21.434 -14.558 -2.435 1.00 90.25 329 ALA A N 1
ATOM 2694 C CA . ALA A 1 329 ? 22.006 -14.595 -1.094 1.00 90.25 329 ALA A CA 1
ATOM 2695 C C . ALA A 1 329 ? 21.110 -13.889 -0.063 1.00 90.25 329 ALA A C 1
ATOM 2697 O O . ALA A 1 329 ? 20.924 -14.420 1.029 1.00 90.25 329 ALA A O 1
ATOM 2698 N N . GLU A 1 330 ? 20.532 -12.739 -0.420 1.00 89.56 330 GLU A N 1
ATOM 2699 C CA . GLU A 1 330 ? 19.691 -11.952 0.492 1.00 89.56 330 GLU A CA 1
ATOM 2700 C C . GLU A 1 330 ? 18.258 -12.499 0.607 1.00 89.56 330 GLU A C 1
ATOM 2702 O O . GLU A 1 330 ? 17.718 -12.634 1.704 1.00 89.56 330 GLU A O 1
ATOM 2707 N N . PHE A 1 331 ? 17.627 -12.833 -0.522 1.00 86.38 331 PHE A N 1
ATOM 2708 C CA . PHE A 1 331 ? 16.192 -13.142 -0.589 1.00 86.38 331 PHE A CA 1
ATOM 2709 C C . PHE A 1 331 ? 15.882 -14.633 -0.781 1.00 86.38 331 PHE A C 1
ATOM 2711 O O . PHE A 1 331 ? 14.714 -15.023 -0.781 1.00 86.38 331 PHE A O 1
ATOM 2718 N N . GLY A 1 332 ? 16.907 -15.477 -0.924 1.00 89.62 332 GLY A N 1
ATOM 2719 C CA . GLY A 1 332 ? 16.760 -16.895 -1.246 1.00 89.62 332 GLY A CA 1
ATOM 2720 C C . GLY A 1 332 ? 16.592 -17.153 -2.744 1.00 89.62 332 GLY A C 1
ATOM 2721 O O . GLY A 1 332 ? 16.505 -16.228 -3.550 1.00 89.62 332 GLY A O 1
ATOM 2722 N N . ALA A 1 333 ? 16.577 -18.432 -3.126 1.00 90.25 333 ALA A N 1
ATOM 2723 C CA . ALA A 1 333 ? 16.432 -18.865 -4.514 1.00 90.25 333 ALA A CA 1
ATOM 2724 C C . ALA A 1 333 ? 14.966 -18.811 -4.965 1.00 90.25 333 ALA A C 1
ATOM 2726 O O . ALA A 1 333 ? 14.096 -19.398 -4.324 1.00 90.25 333 ALA A O 1
ATOM 2727 N N . MET A 1 334 ? 14.708 -18.123 -6.075 1.00 91.62 334 MET A N 1
ATOM 2728 C CA . MET A 1 334 ? 13.409 -18.070 -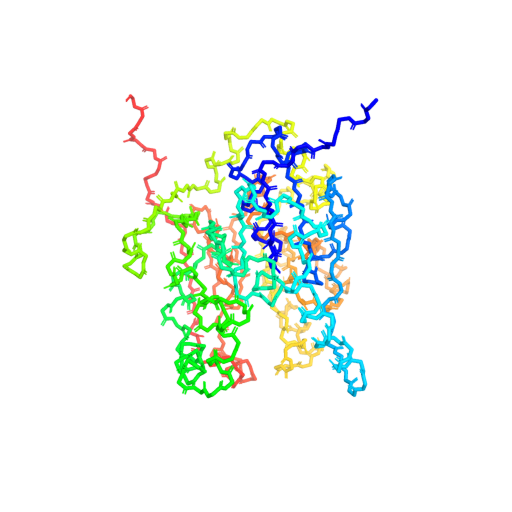6.739 1.00 91.62 334 MET A CA 1
ATOM 2729 C C . MET A 1 334 ? 13.621 -18.239 -8.239 1.00 91.62 334 MET A C 1
ATOM 2731 O O . MET A 1 334 ? 14.344 -17.445 -8.843 1.00 91.62 334 MET A O 1
ATOM 2735 N N . GLU A 1 335 ? 12.994 -19.253 -8.823 1.00 93.00 335 GLU A N 1
ATOM 2736 C CA . GLU A 1 335 ? 13.114 -19.559 -10.249 1.00 93.00 335 GLU A CA 1
ATOM 2737 C C . GLU A 1 335 ? 12.453 -18.478 -11.115 1.00 93.00 335 GLU A C 1
ATOM 2739 O O . GLU A 1 335 ? 11.414 -17.900 -10.761 1.00 93.00 335 GLU A O 1
ATOM 2744 N N . ALA A 1 336 ? 13.049 -18.230 -12.281 1.00 95.06 336 ALA A N 1
ATOM 2745 C CA . ALA A 1 336 ? 12.422 -17.429 -13.318 1.00 95.06 336 ALA A CA 1
ATOM 2746 C C . ALA A 1 336 ? 11.223 -18.185 -13.912 1.00 95.06 336 ALA A C 1
ATOM 2748 O O . ALA A 1 336 ? 11.292 -19.383 -14.185 1.00 95.06 336 ALA A O 1
ATOM 2749 N N . LYS A 1 337 ? 10.112 -17.486 -14.154 1.00 94.62 337 LYS A N 1
ATOM 2750 C CA . LYS A 1 337 ? 8.920 -18.066 -14.782 1.00 94.62 337 LYS A CA 1
ATOM 2751 C C . LYS A 1 337 ? 8.167 -17.054 -15.631 1.00 94.62 337 LYS A C 1
ATOM 2753 O O . LYS A 1 337 ? 8.112 -15.860 -15.338 1.00 94.62 337 LYS A O 1
ATOM 2758 N N . ILE A 1 338 ? 7.533 -17.561 -16.681 1.00 94.19 338 ILE A N 1
ATOM 2759 C CA . ILE A 1 338 ? 6.581 -16.810 -17.494 1.00 94.19 338 ILE A CA 1
ATOM 2760 C C . ILE A 1 338 ? 5.189 -17.309 -17.139 1.00 94.19 338 ILE A C 1
ATOM 2762 O O . ILE A 1 338 ? 4.928 -18.510 -17.194 1.00 94.19 338 ILE A O 1
ATOM 2766 N N . ILE A 1 339 ? 4.299 -16.386 -16.795 1.00 90.88 339 ILE A N 1
ATOM 2767 C CA . ILE A 1 339 ? 2.894 -16.684 -16.528 1.00 90.88 339 ILE A CA 1
ATOM 2768 C C . ILE A 1 339 ? 2.100 -16.005 -17.632 1.00 90.88 339 ILE A C 1
ATOM 2770 O O . ILE A 1 339 ? 2.173 -14.791 -17.815 1.00 90.88 339 ILE A O 1
ATOM 2774 N N . ASN A 1 340 ? 1.415 -16.805 -18.439 1.00 89.62 340 ASN A N 1
ATOM 2775 C CA . ASN A 1 340 ? 0.539 -16.270 -19.471 1.00 89.62 340 ASN A CA 1
ATOM 2776 C C . ASN A 1 340 ? -0.780 -15.823 -18.836 1.00 89.62 340 ASN A C 1
ATOM 2778 O O . ASN A 1 340 ? -1.143 -16.381 -17.799 1.00 89.62 340 ASN A O 1
ATOM 2782 N N . PRO A 1 341 ? -1.499 -14.873 -19.462 1.00 82.44 341 PRO A N 1
ATOM 2783 C CA . PRO A 1 341 ? -2.800 -14.464 -18.966 1.00 82.44 341 PRO A CA 1
ATOM 2784 C C . PRO A 1 341 ? -3.692 -15.684 -18.751 1.00 82.44 341 PRO A C 1
ATOM 2786 O O . PRO A 1 341 ? -3.750 -16.565 -19.620 1.00 82.44 341 PRO A O 1
ATOM 2789 N N . GLU A 1 342 ? -4.392 -15.729 -17.623 1.00 72.25 342 GLU A N 1
ATOM 2790 C CA . GLU A 1 342 ? -5.412 -16.745 -17.383 1.00 72.25 342 GLU A CA 1
ATOM 2791 C C . GLU A 1 342 ? -6.532 -16.556 -18.416 1.00 72.25 342 GLU A C 1
ATOM 2793 O O . GLU A 1 342 ? -7.416 -15.715 -18.268 1.00 72.25 342 GLU A O 1
ATOM 2798 N N . LYS A 1 343 ? -6.499 -17.331 -19.509 1.00 50.19 343 LYS A N 1
ATOM 2799 C CA . LYS A 1 343 ? -7.656 -17.499 -20.397 1.00 50.19 343 LYS A CA 1
ATOM 2800 C C . LYS A 1 343 ? -8.680 -18.405 -19.707 1.00 50.19 343 LYS A C 1
ATOM 2802 O O . LYS A 1 343 ? -8.956 -19.496 -20.191 1.00 50.19 343 LYS A O 1
ATOM 2807 N N . GLU A 1 344 ? -9.229 -17.970 -18.580 1.00 40.09 344 GLU A N 1
ATOM 2808 C CA . GLU A 1 344 ? -10.351 -18.640 -17.923 1.00 40.09 344 GLU A CA 1
ATOM 2809 C C . GLU A 1 344 ? -11.485 -17.643 -17.646 1.00 40.09 344 GLU A C 1
ATOM 2811 O O . GLU A 1 344 ? -11.411 -16.775 -16.784 1.00 40.09 344 GLU A O 1
ATOM 2816 N N . ASN A 1 345 ? -12.531 -17.774 -18.470 1.00 32.69 345 ASN A N 1
ATOM 2817 C CA . ASN A 1 345 ? -13.954 -17.570 -18.191 1.00 32.69 345 ASN A CA 1
ATOM 2818 C C . ASN A 1 345 ? -14.340 -16.599 -17.058 1.00 32.69 345 ASN A C 1
ATOM 2820 O O . ASN A 1 345 ? -14.792 -17.013 -15.995 1.00 32.69 345 ASN A O 1
ATOM 2824 N N . TYR A 1 346 ? -14.338 -15.302 -17.360 1.00 33.62 346 TYR A N 1
ATOM 2825 C CA . TYR A 1 346 ? -15.264 -14.340 -16.743 1.00 33.62 346 TYR A CA 1
ATOM 2826 C C . TYR A 1 346 ? -16.185 -13.706 -17.800 1.00 33.62 346 TYR A C 1
ATOM 2828 O O . TYR A 1 346 ? -16.410 -12.504 -17.815 1.00 33.62 346 TYR A O 1
ATOM 2836 N N . ASN A 1 347 ? -16.701 -14.537 -18.710 1.00 31.52 347 ASN A N 1
ATOM 2837 C CA . ASN A 1 347 ? -17.884 -14.261 -19.526 1.00 31.52 347 ASN A CA 1
ATOM 2838 C C . ASN A 1 347 ? -18.564 -15.600 -19.839 1.00 31.52 347 ASN A C 1
ATOM 2840 O O . ASN A 1 347 ? -18.080 -16.329 -20.701 1.00 31.52 347 ASN A O 1
ATOM 2844 N N . ASN A 1 348 ? -19.609 -15.930 -19.070 1.00 28.92 348 ASN A N 1
ATOM 2845 C CA . ASN A 1 348 ? -20.842 -16.632 -19.474 1.00 28.92 348 ASN A CA 1
ATOM 2846 C C . ASN A 1 348 ? -21.561 -17.204 -18.240 1.00 28.92 348 ASN A C 1
ATOM 2848 O O . ASN A 1 348 ? -21.667 -18.411 -18.108 1.00 28.92 348 ASN A O 1
ATOM 2852 N N . ASP A 1 349 ? -22.026 -16.329 -17.346 1.00 28.16 349 ASP A N 1
ATOM 2853 C CA . ASP A 1 349 ? -23.158 -16.600 -16.440 1.00 28.16 349 ASP A CA 1
ATOM 2854 C C . ASP A 1 349 ? -23.765 -15.250 -16.020 1.00 28.16 349 ASP A C 1
ATOM 2856 O O . ASP A 1 349 ? -23.774 -14.870 -14.853 1.00 28.16 349 ASP A O 1
ATOM 2860 N N . PHE A 1 350 ? -24.191 -14.474 -17.019 1.00 31.31 350 PHE A N 1
ATOM 2861 C CA . PHE A 1 350 ? -25.119 -13.353 -16.853 1.00 31.31 350 PHE A CA 1
ATOM 2862 C C . PHE A 1 350 ? -25.990 -13.259 -18.114 1.00 31.31 350 PHE A C 1
ATOM 2864 O O . PHE A 1 350 ? -25.874 -12.316 -18.897 1.00 31.31 350 PHE A O 1
ATOM 2871 N N . GLU A 1 351 ? -26.821 -14.284 -18.314 1.00 27.19 351 GLU A N 1
ATOM 2872 C CA . GLU A 1 351 ? -28.229 -14.056 -18.669 1.00 27.19 351 GLU A CA 1
ATOM 2873 C C . GLU A 1 351 ? -29.059 -14.059 -17.383 1.00 27.19 351 GLU A C 1
ATOM 2875 O O . GLU A 1 351 ? -28.768 -14.906 -16.503 1.00 27.19 351 GLU A O 1
#

Solvent-accessible surface area (backbone atoms only — not comparable to full-atom values): 19351 Å² total; per-residue (Å²): 130,83,78,74,82,68,41,56,32,35,39,27,38,57,37,55,52,27,44,50,52,51,61,52,74,46,56,63,66,45,65,61,69,19,31,40,37,45,39,45,63,68,40,56,65,73,39,51,70,56,45,81,43,60,48,82,42,89,64,72,94,54,65,73,73,52,33,54,53,50,52,50,48,49,52,50,40,44,71,42,38,59,72,79,40,54,46,72,76,75,26,52,34,37,27,26,43,76,38,74,67,33,22,41,67,49,28,84,46,68,31,31,32,36,46,85,49,83,60,46,65,54,56,65,72,69,33,56,68,60,53,48,53,32,54,57,35,52,76,33,73,67,32,50,52,40,30,71,71,23,17,60,40,64,44,35,42,80,54,65,30,89,42,35,51,32,39,50,37,63,46,95,71,92,58,78,85,50,70,96,40,49,74,47,70,45,42,66,67,60,41,54,71,72,40,52,74,69,43,50,50,49,55,34,50,34,54,73,52,49,75,67,54,46,59,67,48,40,77,23,38,30,39,37,48,49,72,34,44,42,76,73,65,50,45,50,65,66,58,51,50,51,56,53,47,60,55,46,65,79,44,58,91,52,44,38,32,41,35,44,27,73,76,36,80,76,85,55,67,65,57,30,68,75,57,70,33,44,76,47,67,35,74,49,42,65,63,57,52,55,69,71,63,39,69,41,48,33,39,37,28,45,80,59,74,70,58,58,77,42,33,67,70,8,34,34,40,35,55,29,20,62,95,37,68,52,49,22,71,70,74,41,80,33,75,62,46,77,46,68,41,56,92,68,84,92,76,89,88,82,129